Protein AF-A0A949KNG6-F1 (afdb_monomer_lite)

Sequence (264 aa):
MSNLDKRAKDVKARATQPDHMYSYCRVIHCGQPARAGTADGLDRLYCRRHADHYQRHGSPTKKSYPAQVLNPYRQAALVWMMAHEEDFWVKDAVGKVRGLYNRSGQKAEAFRLRGLSPRERGTALWARLRASEVDPRLPVAAWLAVEMVLKDDPQPDLKPEFKRVQAAKLVHRMVSGTHKRWERKRPHPLHPGLPPVRVVEEKHWYPKSRGRVLRHIGQDLAGAVELLADHRLEDIRTFKGERDKLGTYTSSPYPKGVVARTRP

Secondary structure (DSSP, 8-state):
--HHHHHHHHHHHHHHS--GGG-S-SSTT--SPPGGGTTS---SS--HHHHHHHHHHSSSSPPPPPHHHHHHHHHHHHHHHHHTTT-HHHHHHHHHHHHHHHHS-SPPPGGGGTT--HHHHHHHHHHHHHHTT--THHHHHHHHHHHHHHHH-SS----HHHHHHHHHHHHHHHT--EEEEEEEEEPPTT-TTSPPEEEEEEEEE-----THHHHHHHHHHHHHHHHHHHHHHHHHHHHHHHHHHTT---SSSS-TT--SS---

Foldseek 3Di:
DDPVVVVVVVQLVQLQDADCVQQFAQPPPGNHGPSSNHSNHDGSHHHPQQVQQCQQQVGSPDHADDLLLLQLQLALQLVVCVVVVVDPLSVQLLVLLVVLLVPLDAADALVRCPPDDLLNLLSNLSPLLVVQVFRSSNLLSLLLSLVLSQVVDPDHDPPLRNSLLNSLLSSCVLRFKDKDKDWDFAQDPPDNPDGTDTDIDMDMHGDDSTHPNSVNNSVSSCVSRVVVCVPCSVVSSVSSVVCVVVVNGDSHSHDPPDGRGDDD

Structure (mmCIF, N/CA/C/O backbone):
data_AF-A0A949KNG6-F1
#
_entry.id   AF-A0A949KNG6-F1
#
loop_
_atom_site.group_PDB
_atom_site.id
_atom_site.type_symbol
_atom_site.label_atom_id
_atom_site.label_alt_id
_atom_site.label_comp_id
_atom_site.label_asym_id
_atom_site.label_entity_id
_atom_site.label_seq_id
_atom_site.pdbx_PDB_ins_code
_atom_site.Cartn_x
_atom_site.Cartn_y
_atom_site.Cartn_z
_atom_site.occupancy
_atom_site.B_iso_or_equiv
_atom_site.auth_seq_id
_atom_site.auth_comp_id
_atom_site.auth_asym_id
_atom_site.auth_atom_id
_atom_site.pdbx_PDB_model_num
ATOM 1 N N . MET A 1 1 ? 31.858 -9.093 -23.841 1.00 60.06 1 MET A N 1
ATOM 2 C CA . MET A 1 1 ? 30.406 -9.181 -23.533 1.00 60.06 1 MET A CA 1
ATOM 3 C C . MET A 1 1 ? 30.233 -9.468 -22.052 1.00 60.06 1 MET A C 1
ATOM 5 O O . MET A 1 1 ? 30.813 -10.443 -21.588 1.00 60.06 1 MET A O 1
ATOM 9 N N . SER A 1 2 ? 29.469 -8.648 -21.323 1.00 80.94 2 SER A N 1
ATOM 10 C CA . SER A 1 2 ? 29.234 -8.873 -19.891 1.00 80.94 2 SER A CA 1
ATOM 11 C C . SER A 1 2 ? 28.319 -10.090 -19.662 1.00 80.94 2 SER A C 1
ATOM 13 O O . SER A 1 2 ? 27.539 -10.470 -20.541 1.00 80.94 2 SER A O 1
ATOM 15 N N . ASN A 1 3 ? 28.376 -10.712 -18.479 1.00 80.44 3 ASN A N 1
ATOM 16 C CA . ASN A 1 3 ? 27.467 -11.814 -18.118 1.00 80.44 3 ASN A CA 1
ATOM 17 C C . ASN A 1 3 ? 25.984 -11.395 -18.145 1.00 80.44 3 ASN A C 1
ATOM 19 O O . ASN A 1 3 ? 25.112 -12.216 -18.433 1.00 80.44 3 ASN A O 1
ATOM 23 N N . LEU A 1 4 ? 25.692 -10.112 -17.907 1.00 77.19 4 LEU A N 1
ATOM 24 C CA . LEU A 1 4 ? 24.342 -9.556 -18.005 1.00 77.19 4 LEU A CA 1
ATOM 25 C C . LEU A 1 4 ? 23.835 -9.553 -19.452 1.00 77.19 4 LEU A C 1
ATOM 27 O O . LEU A 1 4 ? 22.686 -9.923 -19.688 1.00 77.19 4 LEU A O 1
ATOM 31 N N . ASP A 1 5 ? 24.697 -9.227 -20.419 1.00 81.94 5 ASP A N 1
ATOM 32 C CA . ASP A 1 5 ? 24.335 -9.218 -21.842 1.00 81.94 5 ASP A CA 1
ATOM 33 C C . ASP A 1 5 ? 24.056 -10.629 -22.362 1.00 81.94 5 ASP A C 1
ATOM 35 O O . ASP A 1 5 ? 23.099 -10.844 -23.107 1.00 81.94 5 ASP A O 1
ATOM 39 N N . LYS A 1 6 ? 24.869 -11.608 -21.938 1.00 86.00 6 LYS A N 1
ATOM 40 C CA . LYS A 1 6 ? 24.655 -13.028 -22.263 1.00 86.00 6 LYS A CA 1
ATOM 41 C C . LYS A 1 6 ? 23.305 -13.508 -21.731 1.00 86.00 6 LYS A C 1
ATOM 43 O O . LYS A 1 6 ? 22.514 -14.070 -22.482 1.00 86.00 6 LYS A O 1
ATOM 48 N N . ARG A 1 7 ? 23.003 -13.205 -20.465 1.00 83.81 7 ARG A N 1
ATOM 49 C CA . ARG A 1 7 ? 21.730 -13.571 -19.830 1.00 83.81 7 ARG A CA 1
ATOM 50 C C . ARG A 1 7 ? 20.530 -12.877 -20.479 1.00 83.81 7 ARG A C 1
ATOM 52 O O . ARG A 1 7 ? 19.485 -13.496 -20.635 1.00 83.81 7 ARG A O 1
ATOM 59 N N . ALA A 1 8 ? 20.658 -11.609 -20.866 1.00 85.12 8 ALA A N 1
ATOM 60 C CA . ALA A 1 8 ? 19.587 -10.887 -21.548 1.00 85.12 8 ALA A CA 1
ATOM 61 C C . ALA A 1 8 ? 19.281 -11.484 -22.931 1.00 85.12 8 ALA A C 1
ATOM 63 O O . ALA A 1 8 ? 18.110 -11.630 -23.287 1.00 85.12 8 ALA A O 1
ATOM 64 N N . LYS A 1 9 ? 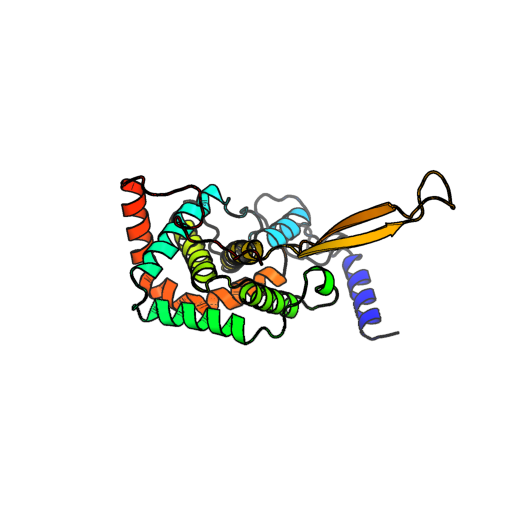20.321 -11.864 -23.688 1.00 89.38 9 LYS A N 1
ATOM 65 C CA . LYS A 1 9 ? 20.169 -12.556 -24.975 1.00 89.38 9 LYS A CA 1
ATOM 66 C C . LYS A 1 9 ? 19.520 -13.933 -24.811 1.00 89.38 9 LYS A C 1
ATOM 68 O O . LYS A 1 9 ? 18.577 -14.214 -25.541 1.00 89.38 9 LYS A O 1
ATOM 73 N N . ASP A 1 10 ? 19.948 -14.726 -23.826 1.00 89.50 10 ASP A N 1
ATOM 74 C CA . ASP A 1 10 ? 19.335 -16.027 -23.498 1.00 89.50 10 ASP A CA 1
ATOM 75 C C . ASP A 1 10 ? 17.838 -15.891 -23.178 1.00 89.50 10 ASP A C 1
ATOM 77 O O . ASP A 1 10 ? 16.990 -16.536 -23.791 1.00 89.50 10 ASP A O 1
ATOM 81 N N . VAL A 1 11 ? 17.489 -14.972 -22.272 1.00 86.81 11 VAL A N 1
ATOM 82 C CA . VAL A 1 11 ? 16.091 -14.727 -21.891 1.00 86.81 11 VAL A CA 1
ATOM 83 C C . VAL A 1 11 ? 15.253 -14.298 -23.095 1.00 86.81 11 VAL A C 1
ATOM 85 O O . VAL A 1 11 ? 14.109 -14.731 -23.219 1.00 86.81 11 VAL A O 1
ATOM 88 N N . LYS A 1 12 ? 15.807 -13.463 -23.984 1.00 87.44 12 LYS A N 1
ATOM 89 C CA . LYS A 1 12 ? 15.118 -13.043 -25.208 1.00 87.44 12 LYS A CA 1
ATOM 90 C C . LYS A 1 12 ? 14.898 -14.224 -26.154 1.00 87.44 12 LYS A C 1
ATOM 92 O O . LYS A 1 12 ? 13.778 -14.385 -26.619 1.00 87.44 12 LYS A O 1
ATOM 97 N N . ALA A 1 13 ? 15.924 -15.044 -26.390 1.00 87.38 13 ALA A N 1
ATOM 98 C CA . ALA A 1 13 ? 15.838 -16.217 -27.260 1.00 87.38 13 ALA A CA 1
ATOM 99 C C . ALA A 1 13 ? 14.771 -17.209 -26.772 1.00 87.38 13 ALA A C 1
ATOM 101 O O . ALA A 1 13 ? 13.928 -17.659 -27.546 1.00 87.38 13 ALA A O 1
ATOM 102 N N . ARG A 1 14 ? 14.738 -17.466 -25.463 1.00 85.12 14 ARG A N 1
ATOM 103 C CA . ARG A 1 14 ? 13.731 -18.334 -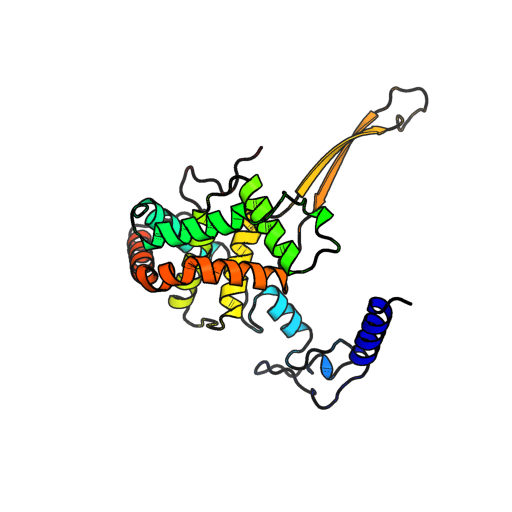24.844 1.00 85.12 14 ARG A CA 1
ATOM 104 C C . ARG A 1 14 ? 12.324 -17.751 -24.914 1.00 85.12 14 ARG A C 1
ATOM 106 O O . ARG A 1 14 ? 11.374 -18.490 -25.101 1.00 85.12 14 ARG A O 1
ATOM 113 N N . ALA A 1 15 ? 12.174 -16.437 -24.751 1.00 86.44 15 ALA A N 1
ATOM 114 C CA . ALA A 1 15 ? 10.866 -15.785 -24.821 1.00 86.44 15 ALA A CA 1
ATOM 115 C C . ALA A 1 15 ? 10.268 -15.790 -26.236 1.00 86.44 15 ALA A C 1
ATOM 117 O O . ALA A 1 15 ? 9.056 -15.675 -26.376 1.00 86.44 15 ALA A O 1
ATOM 118 N N . THR A 1 16 ? 11.112 -15.884 -27.268 1.00 88.12 16 THR A N 1
ATOM 119 C CA . THR A 1 16 ? 10.679 -15.937 -28.669 1.00 88.12 16 THR A CA 1
ATOM 120 C C . THR A 1 16 ? 10.329 -17.340 -29.156 1.00 88.12 16 THR A C 1
ATOM 122 O O . THR A 1 16 ? 9.733 -17.451 -30.221 1.00 88.12 16 THR A O 1
ATOM 125 N N . GLN A 1 17 ? 10.690 -18.391 -28.414 1.00 88.69 17 GLN A N 1
ATOM 126 C CA . GLN A 1 17 ? 10.365 -19.778 -28.749 1.00 88.69 17 GLN A CA 1
ATOM 127 C C . GLN A 1 17 ? 9.068 -20.187 -28.034 1.00 88.69 17 GLN A C 1
ATOM 129 O O . GLN A 1 17 ? 9.088 -20.317 -26.808 1.00 88.69 17 GLN A O 1
ATOM 134 N N . PRO A 1 18 ? 7.947 -20.375 -28.758 1.00 87.25 18 PRO A N 1
ATOM 135 C CA . PRO A 1 18 ? 6.699 -20.810 -28.149 1.00 87.25 18 PRO A CA 1
ATOM 136 C C . PRO A 1 18 ? 6.828 -22.234 -27.609 1.00 87.25 18 PRO A C 1
ATOM 138 O O . PRO A 1 18 ? 7.266 -23.144 -28.309 1.00 87.25 18 PRO A O 1
ATOM 141 N N . ASP A 1 19 ? 6.397 -22.430 -26.372 1.00 88.25 19 ASP A N 1
ATOM 142 C CA . ASP A 1 19 ? 6.267 -23.732 -25.738 1.00 88.25 19 ASP A CA 1
ATOM 143 C C . ASP A 1 19 ? 4.795 -24.156 -25.777 1.00 88.25 19 ASP A C 1
ATOM 145 O O . ASP A 1 19 ? 3.967 -23.730 -24.963 1.00 88.25 19 ASP A O 1
ATOM 149 N N . HIS A 1 20 ? 4.466 -24.993 -26.763 1.00 85.94 20 HIS A N 1
ATOM 150 C CA . HIS A 1 20 ? 3.104 -25.461 -27.028 1.00 85.94 20 HIS A CA 1
ATOM 151 C C . HIS A 1 20 ? 2.480 -26.248 -25.863 1.00 85.94 20 HIS A C 1
ATOM 153 O O . HIS A 1 20 ? 1.260 -26.410 -25.836 1.00 85.94 20 HIS A O 1
ATOM 159 N N . MET A 1 21 ? 3.271 -26.661 -24.862 1.00 89.25 21 MET A N 1
ATOM 160 C CA . MET A 1 21 ? 2.758 -27.217 -23.605 1.00 89.25 21 MET A CA 1
ATOM 161 C C . MET A 1 21 ? 1.873 -26.211 -22.846 1.00 89.25 21 MET A C 1
ATOM 163 O O . MET A 1 21 ? 0.979 -26.604 -22.098 1.00 89.25 21 MET A O 1
ATOM 167 N N . TYR A 1 22 ? 2.085 -24.906 -23.039 1.00 89.44 22 TYR A N 1
ATOM 168 C CA . TYR A 1 22 ? 1.342 -23.832 -22.372 1.00 89.44 22 TYR A CA 1
ATOM 169 C C . TYR A 1 22 ? 0.303 -23.187 -23.300 1.00 89.44 22 TYR A C 1
ATOM 171 O O . TYR A 1 22 ? 0.245 -21.964 -23.460 1.00 89.44 22 TYR A O 1
ATOM 179 N N . SER A 1 23 ? -0.545 -24.023 -23.901 1.00 89.06 23 SER A N 1
ATOM 180 C CA . SER A 1 23 ? -1.535 -23.634 -24.915 1.00 89.06 23 SER A CA 1
ATOM 181 C C . SER A 1 23 ? -2.724 -22.824 -24.390 1.00 89.06 23 SER A C 1
ATOM 183 O O . SER A 1 23 ? -3.445 -22.229 -25.188 1.00 89.06 23 SER A O 1
ATOM 185 N N . TYR A 1 24 ? -2.925 -22.738 -23.070 1.00 92.19 24 TYR A N 1
ATOM 186 C CA . TYR A 1 24 ? -4.047 -22.010 -22.473 1.00 92.19 24 TYR A CA 1
ATOM 187 C C . TYR A 1 24 ? -3.661 -21.235 -21.210 1.00 92.19 24 TYR A C 1
ATOM 189 O O . TYR A 1 24 ? -2.782 -21.606 -20.432 1.00 92.19 24 TYR A O 1
ATOM 197 N N . CYS A 1 25 ? -4.355 -20.123 -20.998 1.00 95.31 25 CYS A N 1
ATOM 198 C CA . CYS A 1 25 ? -4.279 -19.308 -19.798 1.00 95.31 25 CYS A CA 1
ATOM 199 C C . CYS A 1 25 ? -5.060 -19.972 -18.656 1.00 95.31 25 CYS A C 1
ATOM 201 O O . CYS A 1 25 ? -6.212 -20.355 -18.822 1.00 95.31 25 CYS A O 1
ATOM 203 N N . ARG A 1 26 ? -4.486 -20.015 -17.449 1.00 94.50 26 ARG A N 1
ATOM 204 C CA . ARG A 1 26 ? -5.097 -20.650 -16.263 1.00 94.50 26 ARG A CA 1
ATOM 205 C C . ARG A 1 26 ? -6.250 -19.869 -15.622 1.00 94.50 26 ARG A C 1
ATOM 207 O O . ARG A 1 26 ? -6.736 -20.247 -14.561 1.00 94.50 26 ARG A O 1
ATOM 214 N N . VAL A 1 27 ? -6.661 -18.753 -16.216 1.00 94.31 27 VAL A N 1
ATOM 215 C CA . VAL A 1 27 ? -7.837 -18.009 -15.747 1.00 94.31 27 VAL A CA 1
ATOM 216 C C . VAL A 1 27 ? -9.079 -18.688 -16.304 1.00 94.31 27 VAL A C 1
ATOM 218 O O . VAL A 1 27 ? -9.177 -18.881 -17.513 1.00 94.31 27 VAL A O 1
ATOM 221 N N . ILE A 1 28 ? -10.019 -19.024 -15.421 1.00 92.44 28 ILE A N 1
ATOM 222 C CA . ILE A 1 28 ? -11.278 -19.681 -15.784 1.00 92.44 28 ILE A CA 1
ATOM 223 C C . ILE A 1 28 ? -11.993 -18.848 -16.863 1.00 92.44 28 ILE A C 1
ATOM 225 O O . ILE A 1 28 ? -12.032 -17.620 -16.779 1.00 92.44 28 ILE A O 1
ATOM 229 N N . HIS A 1 29 ? -12.510 -19.521 -17.894 1.00 91.31 29 HIS A N 1
ATOM 230 C CA . HIS A 1 29 ? -13.158 -18.923 -19.073 1.00 91.31 29 HIS A CA 1
ATOM 231 C C . HIS A 1 29 ? -12.248 -18.064 -19.973 1.00 91.31 29 HIS A C 1
ATOM 233 O O . HIS A 1 29 ? -12.734 -17.338 -20.839 1.00 91.31 29 HIS A O 1
ATOM 239 N N . CYS A 1 30 ? -10.921 -18.146 -19.827 1.00 94.00 30 CYS A N 1
ATOM 240 C CA . CYS A 1 30 ? -9.992 -17.518 -20.762 1.00 94.00 30 CYS A CA 1
ATOM 241 C C . CYS A 1 30 ? -9.565 -18.497 -21.866 1.00 94.00 30 CYS A C 1
ATOM 243 O O . CYS A 1 30 ? -8.766 -19.390 -21.620 1.00 94.00 30 CYS A O 1
ATOM 245 N N . GLY A 1 31 ? -10.024 -18.279 -23.101 1.00 91.81 31 GLY A N 1
ATOM 246 C CA . GLY A 1 31 ? -9.619 -19.075 -24.273 1.00 91.81 31 GLY A CA 1
ATOM 247 C C . GLY A 1 31 ? -8.297 -18.652 -24.929 1.00 91.81 31 GLY A C 1
ATOM 248 O O . GLY A 1 31 ? -8.034 -19.023 -26.064 1.00 91.81 31 GLY A O 1
ATOM 249 N N . GLN A 1 32 ? -7.492 -17.812 -24.272 1.00 93.56 32 GLN A N 1
ATOM 250 C CA . GLN A 1 32 ? -6.234 -17.302 -24.834 1.00 93.56 32 GLN A CA 1
ATOM 251 C C . GLN A 1 32 ? -5.049 -18.163 -24.379 1.00 93.56 32 GLN A C 1
ATOM 253 O O . GLN A 1 32 ? -5.054 -18.596 -23.223 1.00 93.56 32 GLN A O 1
ATOM 258 N N . PRO A 1 33 ? -4.001 -18.343 -25.202 1.00 93.25 33 PRO A N 1
ATOM 259 C CA . PRO A 1 33 ? -2.798 -19.055 -24.786 1.00 93.25 33 PRO A CA 1
ATOM 260 C C . PRO A 1 33 ? -2.043 -18.310 -23.681 1.00 93.25 33 PRO A C 1
ATOM 262 O O . PRO A 1 33 ? -2.076 -17.075 -23.592 1.00 93.25 33 PRO A O 1
ATOM 265 N N . ALA A 1 34 ? -1.351 -19.056 -22.815 1.00 94.44 34 ALA A N 1
ATOM 266 C CA . ALA A 1 34 ? -0.400 -18.447 -21.890 1.00 94.44 34 ALA A CA 1
ATOM 267 C C . ALA A 1 34 ? 0.765 -17.831 -22.683 1.00 94.44 34 ALA A C 1
ATOM 269 O O . ALA A 1 34 ? 1.045 -18.247 -23.805 1.00 94.44 34 ALA A O 1
ATOM 270 N N . ARG A 1 35 ? 1.462 -16.831 -22.126 1.00 93.12 35 ARG A N 1
ATOM 271 C CA . ARG A 1 35 ? 2.534 -16.145 -22.878 1.00 93.12 35 ARG A CA 1
ATOM 272 C C . ARG A 1 35 ? 3.669 -17.079 -23.283 1.00 93.12 35 ARG A C 1
ATOM 274 O O . ARG A 1 35 ? 4.266 -16.837 -24.315 1.00 93.12 35 ARG A O 1
ATOM 281 N N . ALA A 1 36 ? 3.957 -18.103 -22.481 1.00 92.81 36 ALA A N 1
ATOM 282 C CA . ALA A 1 36 ? 4.947 -19.123 -22.813 1.00 92.81 36 ALA A CA 1
ATOM 283 C C . ALA A 1 36 ? 4.542 -19.951 -24.040 1.00 92.81 36 ALA A C 1
ATOM 285 O O . ALA A 1 36 ? 5.417 -20.373 -24.778 1.00 92.81 36 ALA A O 1
ATOM 286 N N . GLY A 1 37 ? 3.242 -20.133 -24.292 1.00 89.69 37 GLY A N 1
ATOM 287 C CA . GLY A 1 37 ? 2.730 -20.759 -25.515 1.00 89.69 37 GLY A CA 1
ATOM 288 C C . GLY A 1 37 ? 2.712 -19.830 -26.728 1.00 89.69 37 GLY A C 1
ATOM 289 O O . GLY A 1 37 ? 2.213 -20.210 -27.782 1.00 89.69 37 GLY A O 1
ATOM 290 N N . THR A 1 38 ? 3.234 -18.608 -26.598 1.00 89.31 38 THR A N 1
ATOM 291 C CA . THR A 1 38 ? 3.395 -17.647 -27.690 1.00 89.31 38 THR A CA 1
ATOM 292 C C . THR A 1 38 ? 4.839 -17.145 -27.741 1.00 89.31 38 THR A C 1
ATOM 294 O O . THR A 1 38 ? 5.650 -17.447 -26.874 1.00 89.31 38 THR A O 1
ATOM 297 N N . ALA A 1 39 ? 5.179 -16.335 -28.745 1.00 86.19 39 ALA A N 1
ATOM 298 C CA . ALA A 1 39 ? 6.480 -15.659 -28.819 1.00 86.19 39 ALA A CA 1
ATOM 299 C C . ALA A 1 39 ? 6.544 -14.363 -27.971 1.00 86.19 39 ALA A C 1
ATOM 301 O O . ALA A 1 39 ? 7.443 -13.539 -28.146 1.00 86.19 39 ALA A O 1
ATOM 302 N N . ASP A 1 40 ? 5.555 -14.131 -27.094 1.00 83.69 40 ASP A N 1
ATOM 303 C CA . ASP A 1 40 ? 5.373 -12.874 -26.353 1.00 83.69 40 ASP A CA 1
ATOM 304 C C . ASP A 1 40 ? 5.782 -12.988 -24.872 1.00 83.69 40 ASP A C 1
ATOM 306 O O . ASP A 1 40 ? 5.512 -12.083 -24.076 1.00 83.69 40 ASP A O 1
ATOM 310 N N . GLY A 1 41 ? 6.428 -14.077 -24.434 1.00 87.50 41 GLY A N 1
ATOM 311 C CA . GLY A 1 41 ? 7.046 -14.131 -23.106 1.00 87.50 41 GLY A CA 1
ATOM 312 C C . GLY A 1 41 ? 7.242 -15.517 -22.502 1.00 87.50 41 GLY A C 1
ATOM 313 O O . GLY A 1 41 ? 7.037 -16.536 -23.128 1.00 87.50 41 GLY A O 1
ATOM 314 N N . LEU A 1 42 ? 7.635 -15.533 -21.225 1.00 90.81 42 LEU A N 1
ATOM 315 C CA . LEU A 1 42 ? 7.944 -16.755 -20.465 1.00 90.81 42 LEU A CA 1
ATOM 316 C C . LEU A 1 42 ? 6.880 -17.102 -19.407 1.00 90.81 42 LEU A C 1
ATOM 318 O O . LEU A 1 42 ? 7.113 -17.950 -18.548 1.00 90.81 42 LEU A O 1
ATOM 322 N N . ASP A 1 43 ? 5.741 -16.402 -19.396 1.00 90.44 43 ASP A N 1
ATOM 323 C CA . ASP A 1 43 ? 4.689 -16.645 -18.402 1.00 90.44 43 ASP A CA 1
ATOM 324 C C . ASP A 1 43 ? 3.907 -17.911 -18.762 1.00 90.44 43 ASP A C 1
ATOM 326 O O . ASP A 1 43 ? 3.201 -17.957 -19.768 1.00 90.44 43 ASP A O 1
ATOM 330 N N . ARG A 1 44 ? 4.050 -18.932 -17.920 1.00 93.88 44 ARG A N 1
ATOM 331 C CA . ARG A 1 44 ? 3.446 -20.259 -18.087 1.00 93.88 44 ARG A CA 1
ATOM 332 C C . ARG A 1 44 ? 2.013 -20.349 -17.568 1.00 93.88 44 ARG A C 1
ATOM 334 O O . ARG A 1 44 ? 1.358 -21.368 -17.750 1.00 93.88 44 ARG A O 1
ATOM 341 N N . LEU A 1 45 ? 1.547 -19.330 -16.847 1.00 93.44 45 LEU A N 1
ATOM 342 C CA . LEU A 1 45 ? 0.258 -19.358 -16.159 1.00 93.44 45 LEU A CA 1
ATOM 343 C C . LEU A 1 45 ? -0.769 -18.485 -16.868 1.00 93.44 45 LEU A C 1
ATOM 345 O O . LEU A 1 45 ? -1.940 -18.853 -16.944 1.00 93.44 45 LEU A O 1
ATOM 349 N N . TYR A 1 46 ? -0.344 -17.327 -17.368 1.00 95.50 46 TYR A N 1
ATOM 350 C CA . TYR A 1 46 ? -1.263 -16.293 -17.821 1.00 95.50 46 TYR A CA 1
ATOM 351 C C . TYR A 1 46 ? -0.969 -15.833 -19.245 1.00 95.50 46 TYR A C 1
ATOM 353 O O . TYR A 1 46 ? 0.185 -15.707 -19.657 1.00 95.50 46 TYR A O 1
ATOM 361 N N . CYS A 1 47 ? -2.030 -15.509 -19.989 1.00 95.31 47 CYS A N 1
ATOM 362 C CA . CYS A 1 47 ? -1.919 -14.725 -21.218 1.00 95.31 47 CYS A CA 1
ATOM 363 C C . CYS A 1 47 ? -1.443 -13.298 -20.894 1.00 95.31 47 CYS A C 1
ATOM 365 O O . CYS A 1 47 ? -1.496 -12.859 -19.741 1.00 95.31 47 CYS A O 1
ATOM 367 N N . ARG A 1 48 ? -1.023 -12.522 -21.900 1.00 93.94 48 ARG A N 1
ATOM 368 C CA . ARG A 1 48 ? -0.525 -11.148 -21.694 1.00 93.94 48 ARG A CA 1
ATOM 369 C C . ARG A 1 48 ? -1.486 -10.260 -20.914 1.00 93.94 48 ARG A C 1
ATOM 371 O O . ARG A 1 48 ? -1.068 -9.609 -19.961 1.00 93.94 48 ARG A O 1
ATOM 378 N N . ARG A 1 49 ? -2.772 -10.288 -21.266 1.00 94.88 49 ARG A N 1
ATOM 379 C CA . ARG A 1 49 ? -3.812 -9.512 -20.579 1.00 94.88 49 ARG A CA 1
ATOM 380 C C . ARG A 1 49 ? -3.872 -9.842 -19.086 1.00 94.88 49 ARG A C 1
ATOM 382 O O . ARG A 1 49 ? -3.851 -8.927 -18.268 1.00 94.88 49 ARG A O 1
ATOM 389 N N . HIS A 1 50 ? -3.927 -11.124 -18.726 1.00 96.25 50 HIS A N 1
ATOM 390 C CA . HIS A 1 50 ? -4.023 -11.548 -17.327 1.00 96.25 50 HIS A CA 1
ATOM 391 C C . HIS A 1 50 ? -2.704 -11.379 -16.568 1.00 96.25 50 HIS A C 1
ATOM 393 O O . HIS A 1 50 ? -2.732 -10.999 -15.400 1.00 96.25 50 HIS A O 1
ATOM 399 N N . ALA A 1 51 ? -1.556 -11.548 -17.227 1.00 94.38 51 ALA A N 1
ATOM 400 C CA . ALA A 1 51 ? -0.249 -11.254 -16.648 1.00 94.38 51 ALA A CA 1
ATOM 401 C C . ALA A 1 51 ? -0.103 -9.755 -16.327 1.00 94.38 51 ALA A C 1
ATOM 403 O O . ALA A 1 51 ? 0.321 -9.390 -15.229 1.00 94.38 51 ALA A O 1
ATOM 404 N N . ASP A 1 52 ? -0.499 -8.870 -17.245 1.00 93.75 52 ASP A N 1
ATOM 405 C CA . ASP A 1 52 ? -0.474 -7.420 -17.031 1.00 93.75 52 ASP A CA 1
ATOM 406 C C . ASP A 1 52 ? -1.470 -6.995 -15.945 1.00 93.75 52 ASP A C 1
ATOM 408 O O . ASP A 1 52 ? -1.142 -6.173 -15.077 1.00 93.75 52 ASP A O 1
ATOM 412 N N . HIS A 1 53 ? -2.668 -7.589 -15.945 1.00 95.56 53 HIS A N 1
ATOM 413 C CA . HIS A 1 53 ? -3.675 -7.369 -14.908 1.00 95.56 53 HIS A CA 1
ATOM 414 C C . HIS A 1 53 ? -3.152 -7.802 -13.535 1.00 95.56 53 HIS A C 1
ATOM 416 O O . HIS A 1 53 ? -3.188 -7.008 -12.596 1.00 95.56 53 HIS A O 1
ATOM 422 N N . TYR A 1 54 ? -2.532 -8.979 -13.439 1.00 95.31 54 TYR A N 1
ATOM 423 C CA . TYR A 1 54 ? -1.890 -9.490 -12.227 1.00 95.31 54 TYR A CA 1
ATOM 424 C C . TYR A 1 54 ? -0.735 -8.610 -11.747 1.00 95.31 54 TYR A C 1
ATOM 426 O O . TYR A 1 54 ? -0.624 -8.275 -10.565 1.00 95.31 54 TYR A O 1
ATOM 434 N N . GLN A 1 55 ? 0.123 -8.147 -12.657 1.00 93.88 55 GLN A N 1
ATOM 435 C CA . GLN A 1 55 ? 1.199 -7.219 -12.313 1.00 93.88 55 GLN A CA 1
ATOM 436 C C . GLN A 1 55 ? 0.670 -5.897 -11.758 1.00 93.88 55 GLN A C 1
ATOM 438 O O . GLN A 1 55 ? 1.310 -5.308 -10.878 1.00 93.88 55 GLN A O 1
ATOM 443 N N . ARG A 1 56 ? -0.463 -5.420 -12.282 1.00 94.75 56 ARG A N 1
ATOM 444 C CA . ARG A 1 56 ? -1.089 -4.170 -11.863 1.00 94.75 56 ARG A CA 1
ATOM 445 C C . ARG A 1 56 ? -1.885 -4.339 -10.580 1.00 94.75 56 ARG A C 1
ATOM 447 O O . ARG A 1 56 ? -1.812 -3.440 -9.755 1.00 94.75 56 ARG A O 1
ATOM 454 N N . HIS A 1 57 ? -2.653 -5.407 -10.408 1.00 96.00 57 HIS A N 1
ATOM 455 C CA . HIS A 1 57 ? -3.681 -5.518 -9.367 1.00 96.00 57 HIS A CA 1
ATOM 456 C C . HIS A 1 57 ? -3.371 -6.546 -8.276 1.00 96.00 57 HIS A C 1
ATOM 458 O O . HIS A 1 57 ? -3.970 -6.462 -7.210 1.00 96.00 57 HIS A O 1
ATOM 464 N N . GLY A 1 58 ? -2.421 -7.459 -8.499 1.00 95.44 58 GLY A N 1
ATOM 465 C CA . GLY A 1 58 ? -2.121 -8.567 -7.581 1.00 95.44 58 GLY A CA 1
ATOM 466 C C . GLY A 1 58 ? -3.129 -9.719 -7.649 1.00 95.44 58 GLY A C 1
ATOM 467 O O . GLY A 1 58 ? -2.986 -10.695 -6.928 1.00 95.44 58 GLY A O 1
ATOM 468 N N . SER A 1 59 ? -4.120 -9.615 -8.533 1.00 95.69 59 SER A N 1
ATOM 469 C CA . SER A 1 59 ? -5.091 -10.653 -8.881 1.00 95.69 59 SER A CA 1
ATOM 470 C C . SER A 1 59 ? -5.160 -10.743 -10.403 1.00 95.69 59 SER A C 1
ATOM 472 O O . SER A 1 59 ? -5.021 -9.703 -11.050 1.00 95.69 59 SER A O 1
ATOM 474 N N . PRO A 1 60 ? -5.318 -11.938 -11.000 1.00 94.38 60 PRO A N 1
ATOM 475 C CA . PRO A 1 60 ? -5.449 -12.074 -12.446 1.00 94.38 60 PRO A CA 1
ATOM 476 C C . PRO A 1 60 ? -6.820 -11.606 -12.955 1.00 94.38 60 PRO A C 1
ATOM 478 O O . PRO A 1 60 ? -6.936 -11.285 -14.132 1.00 94.38 60 PRO A O 1
ATOM 481 N N . THR A 1 61 ? -7.832 -11.499 -12.088 1.00 94.12 61 THR A N 1
ATOM 482 C CA . THR A 1 61 ? -9.214 -11.151 -12.466 1.00 94.12 61 THR A CA 1
ATOM 483 C C . THR A 1 61 ? -9.737 -9.938 -11.701 1.00 94.12 61 THR A C 1
ATOM 485 O O . THR A 1 61 ? -10.278 -9.007 -12.304 1.00 94.12 61 THR A O 1
ATOM 488 N N . LYS A 1 62 ? -9.514 -9.866 -10.384 1.00 95.44 62 LYS A N 1
ATOM 489 C CA . LYS A 1 62 ? -10.053 -8.795 -9.541 1.00 95.44 62 LYS A CA 1
ATOM 490 C C . LYS A 1 62 ? -9.272 -7.494 -9.726 1.00 95.44 62 LYS A C 1
ATOM 492 O O . LYS A 1 62 ? -8.043 -7.450 -9.658 1.00 95.44 62 LYS A O 1
ATOM 497 N N . LYS A 1 63 ? -9.988 -6.403 -10.003 1.00 96.06 63 LYS A N 1
ATOM 498 C CA . LYS A 1 63 ? -9.398 -5.057 -10.071 1.00 96.06 63 LYS A CA 1
ATOM 499 C C . LYS A 1 63 ? -9.061 -4.560 -8.666 1.00 96.06 63 LYS A C 1
ATOM 501 O O . LYS A 1 63 ? -9.519 -5.087 -7.662 1.00 96.06 63 LYS A O 1
ATOM 506 N N . SER A 1 64 ? -8.240 -3.517 -8.603 1.00 95.56 64 SER A N 1
ATOM 507 C CA . SER A 1 64 ? -7.983 -2.833 -7.335 1.00 95.56 64 SER A CA 1
ATOM 508 C C . SER A 1 64 ? -9.214 -2.082 -6.859 1.00 95.56 64 SER A C 1
ATOM 510 O O . SER A 1 64 ? -9.903 -1.492 -7.693 1.00 95.56 64 SER A O 1
ATOM 512 N N . TYR A 1 65 ? -9.431 -2.045 -5.546 1.00 96.00 65 TYR A N 1
ATOM 513 C CA . TYR A 1 65 ? -10.534 -1.282 -4.976 1.00 96.00 65 TYR A CA 1
ATOM 514 C C . TYR A 1 65 ? -10.390 0.213 -5.309 1.00 96.00 65 TYR A C 1
ATOM 516 O O . TYR A 1 65 ? -9.274 0.759 -5.273 1.00 96.00 65 TYR A O 1
ATOM 524 N N . PRO A 1 66 ? -11.493 0.890 -5.674 1.00 93.50 66 PRO A N 1
ATOM 525 C CA . PRO A 1 66 ? -11.480 2.323 -5.911 1.00 93.50 66 PRO A CA 1
ATOM 526 C C . PRO A 1 66 ? -11.297 3.086 -4.594 1.00 93.50 66 PRO A C 1
ATOM 528 O O . PRO A 1 66 ? -11.559 2.576 -3.505 1.00 93.50 66 PRO A O 1
ATOM 531 N N . ALA A 1 67 ? -10.861 4.343 -4.694 1.00 90.62 67 ALA A N 1
ATOM 532 C CA . ALA A 1 67 ? -10.659 5.188 -3.517 1.00 90.62 67 ALA A CA 1
ATOM 533 C C . ALA A 1 67 ? -11.962 5.409 -2.733 1.00 90.62 67 ALA A C 1
ATOM 535 O O . ALA A 1 67 ? -11.931 5.392 -1.513 1.00 90.62 67 ALA A O 1
ATOM 536 N N . GLN A 1 68 ? -13.097 5.540 -3.425 1.00 91.06 68 GLN A N 1
ATOM 537 C CA . GLN A 1 68 ? -14.416 5.704 -2.802 1.00 91.06 68 GLN A CA 1
ATOM 538 C C . GLN A 1 68 ? -14.774 4.544 -1.865 1.00 91.06 68 GLN A C 1
ATOM 540 O O . GLN A 1 68 ? -15.358 4.777 -0.817 1.00 91.06 68 GLN A O 1
ATOM 545 N N . VAL A 1 69 ? -14.363 3.319 -2.212 1.00 93.38 69 VAL A N 1
ATOM 546 C CA . VAL A 1 69 ? -14.565 2.140 -1.360 1.00 93.38 69 VAL A CA 1
ATOM 547 C C . VAL A 1 69 ? -13.561 2.124 -0.212 1.00 93.38 69 VAL A C 1
ATOM 549 O O . VAL A 1 69 ? -13.946 1.869 0.914 1.00 93.38 69 VAL A O 1
ATOM 552 N N . LEU A 1 70 ? -12.281 2.423 -0.459 1.00 94.94 70 LEU A N 1
ATOM 553 C CA . LEU A 1 70 ? -11.233 2.308 0.567 1.00 94.94 70 LEU A CA 1
ATOM 554 C C . LEU A 1 70 ? -11.206 3.464 1.579 1.00 94.94 70 LEU A C 1
ATOM 556 O O . LEU A 1 70 ? -10.765 3.271 2.709 1.00 94.94 70 LEU A O 1
ATOM 560 N N . ASN A 1 71 ? -11.589 4.678 1.185 1.00 93.38 71 ASN A N 1
ATOM 561 C CA . ASN A 1 71 ? -11.384 5.876 2.003 1.00 93.38 71 ASN A CA 1
ATOM 562 C C . ASN A 1 71 ? -12.141 5.850 3.344 1.00 93.38 71 ASN A C 1
ATOM 564 O O . ASN A 1 71 ? -11.485 6.159 4.340 1.00 93.38 71 ASN A O 1
ATOM 568 N N . PRO A 1 72 ? -13.420 5.422 3.426 1.00 93.94 72 PRO A N 1
ATOM 569 C CA . PRO A 1 72 ? -14.120 5.304 4.709 1.00 93.94 72 PRO A CA 1
ATOM 570 C C . PRO A 1 72 ? -13.387 4.382 5.692 1.00 93.94 72 PRO A C 1
ATOM 572 O O . PRO A 1 72 ? -13.152 4.744 6.841 1.00 93.94 72 PRO A O 1
ATOM 575 N N . TYR A 1 73 ? -12.903 3.235 5.210 1.00 95.88 73 TYR A N 1
ATOM 576 C CA . TYR A 1 73 ? -12.130 2.281 6.008 1.00 95.88 73 TYR A CA 1
ATOM 577 C C . TYR A 1 73 ? -10.785 2.843 6.466 1.00 95.88 73 TYR A C 1
ATOM 579 O O . TYR A 1 73 ? -10.396 2.667 7.617 1.00 95.88 73 TYR A O 1
ATOM 587 N N . ARG A 1 74 ? -10.073 3.555 5.585 1.00 95.12 74 ARG A N 1
ATOM 588 C CA . ARG A 1 74 ? -8.806 4.220 5.937 1.00 95.12 74 ARG A CA 1
ATOM 589 C C . ARG A 1 74 ? -9.013 5.274 7.012 1.00 95.12 74 ARG A C 1
ATOM 591 O O . ARG A 1 74 ? -8.210 5.369 7.936 1.00 95.12 74 ARG A O 1
ATOM 598 N N . GLN A 1 75 ? -10.078 6.056 6.881 1.00 94.19 75 GLN A N 1
ATOM 599 C CA . GLN A 1 75 ? -10.413 7.097 7.835 1.00 94.19 75 GLN A CA 1
ATOM 600 C C . GLN A 1 75 ? -10.813 6.494 9.185 1.00 94.19 75 GLN A C 1
ATOM 602 O O . GLN A 1 75 ? -10.359 6.986 10.214 1.00 94.19 75 GLN A O 1
ATOM 607 N N . ALA A 1 76 ? -11.619 5.430 9.192 1.00 95.19 76 ALA A N 1
ATOM 608 C CA . ALA A 1 76 ? -12.008 4.727 10.410 1.00 95.19 76 ALA A CA 1
ATOM 609 C C . ALA A 1 76 ? -10.800 4.106 11.121 1.00 95.19 76 ALA A C 1
ATOM 611 O O . ALA A 1 76 ? -10.606 4.373 12.302 1.00 95.19 76 ALA A O 1
ATOM 612 N N . ALA A 1 77 ? -9.936 3.388 10.393 1.00 96.88 77 ALA A N 1
ATOM 613 C CA . ALA A 1 77 ? -8.709 2.818 10.950 1.00 96.88 77 ALA A CA 1
ATOM 614 C C . ALA A 1 77 ? -7.807 3.888 11.575 1.00 96.88 77 ALA A C 1
ATOM 616 O O . ALA A 1 77 ? -7.280 3.700 12.666 1.00 96.88 77 ALA A O 1
ATOM 617 N N . LEU A 1 78 ? -7.645 5.029 10.901 1.00 95.81 78 LEU A N 1
ATOM 618 C CA . LEU A 1 78 ? -6.819 6.114 11.414 1.00 95.81 78 LEU A CA 1
ATOM 619 C C . LEU A 1 78 ? -7.413 6.753 12.674 1.00 95.81 78 LEU A C 1
ATOM 621 O O . LEU A 1 78 ? -6.683 6.941 13.640 1.00 95.81 78 LEU A O 1
ATOM 625 N N . VAL A 1 79 ? -8.714 7.061 12.682 1.00 94.56 79 VAL A N 1
ATOM 626 C CA . VAL A 1 79 ? -9.381 7.628 13.868 1.00 94.56 79 VAL A CA 1
ATOM 627 C C . VAL A 1 79 ? -9.310 6.660 15.043 1.00 94.56 79 VAL A C 1
ATOM 629 O O . VAL A 1 79 ? -8.977 7.078 16.147 1.00 94.56 79 VAL A O 1
ATOM 632 N N . TRP A 1 80 ? -9.553 5.372 14.800 1.00 96.75 80 TRP A N 1
ATOM 633 C CA . TRP A 1 80 ? -9.465 4.356 15.840 1.00 96.75 80 TRP A CA 1
ATOM 634 C C . TRP A 1 80 ? -8.056 4.290 16.437 1.00 96.75 80 TRP A C 1
ATOM 636 O O . TRP A 1 80 ? -7.910 4.375 17.651 1.00 96.75 80 TRP A O 1
ATOM 646 N N . MET A 1 81 ? -7.011 4.242 15.602 1.00 96.81 81 MET A N 1
ATOM 647 C CA . MET A 1 81 ? -5.623 4.226 16.085 1.00 96.81 81 MET A CA 1
ATOM 648 C C . MET A 1 81 ? -5.226 5.508 16.822 1.00 96.81 81 MET A C 1
ATOM 650 O O . MET A 1 81 ? -4.389 5.447 17.711 1.00 96.81 81 MET A O 1
ATOM 654 N N . MET A 1 82 ? -5.786 6.665 16.455 1.00 94.69 82 MET A N 1
ATOM 655 C CA . MET A 1 82 ? -5.544 7.916 17.185 1.00 94.69 82 MET A CA 1
ATOM 656 C C . MET A 1 82 ? -6.186 7.896 18.576 1.00 94.69 82 MET A C 1
ATOM 658 O O . MET A 1 82 ? -5.597 8.418 19.510 1.00 94.69 82 MET A O 1
ATOM 662 N N . ALA A 1 83 ? -7.360 7.280 18.722 1.00 95.62 83 ALA A N 1
ATOM 663 C CA . ALA A 1 83 ? -8.011 7.107 20.021 1.00 95.62 83 ALA A CA 1
ATOM 664 C C . ALA A 1 83 ? -7.348 6.019 20.889 1.00 95.62 83 ALA A C 1
ATOM 666 O O . ALA A 1 83 ? -7.493 6.035 22.105 1.00 95.62 83 ALA A O 1
ATOM 667 N N . HIS A 1 84 ? -6.614 5.092 20.267 1.00 97.19 84 HIS A N 1
ATOM 668 C CA . HIS A 1 84 ? -5.946 3.964 20.922 1.00 97.19 84 HIS A CA 1
ATOM 669 C C . HIS A 1 84 ? -4.424 4.042 20.756 1.00 97.19 84 HIS A C 1
ATOM 671 O O . HIS A 1 84 ? -3.760 3.028 20.551 1.00 97.19 84 HIS A O 1
ATOM 677 N N . GLU A 1 85 ? -3.854 5.246 20.820 1.00 94.75 85 GLU A N 1
ATOM 678 C CA . GLU A 1 85 ? -2.409 5.435 20.638 1.00 94.75 85 GLU A CA 1
ATOM 679 C C . GLU A 1 85 ? -1.571 4.719 21.705 1.00 94.75 85 GLU A C 1
ATOM 681 O O . GLU A 1 85 ? -0.427 4.344 21.447 1.00 94.75 85 GLU A O 1
ATOM 686 N N . GLU A 1 86 ? -2.171 4.473 22.872 1.00 96.44 86 GLU A N 1
ATOM 687 C CA . GLU A 1 86 ? -1.550 3.769 23.986 1.00 96.44 86 GLU A CA 1
ATOM 688 C C . GLU A 1 86 ? -1.615 2.238 23.875 1.00 96.44 86 GLU A C 1
ATOM 690 O O . GLU A 1 86 ? -0.878 1.560 24.596 1.00 96.44 86 GLU A O 1
ATOM 695 N N . ASP A 1 87 ? -2.421 1.686 22.956 1.00 97.69 87 ASP A N 1
ATOM 696 C CA . ASP A 1 87 ? -2.513 0.239 22.733 1.00 97.69 87 ASP A CA 1
ATOM 697 C C . ASP A 1 87 ? -1.170 -0.325 22.238 1.00 97.69 87 ASP A C 1
ATOM 699 O O . ASP A 1 87 ? -0.515 0.211 21.336 1.00 97.69 87 ASP A O 1
ATOM 703 N N . PHE A 1 88 ? -0.754 -1.438 22.846 1.00 98.06 88 PHE A N 1
ATOM 704 C CA . PHE A 1 88 ? 0.532 -2.079 22.579 1.00 98.06 88 PHE A CA 1
ATOM 705 C C . PHE A 1 88 ? 0.719 -2.434 21.097 1.00 98.06 88 PHE A C 1
ATOM 707 O O . PHE A 1 88 ? 1.783 -2.177 20.527 1.00 98.06 88 PHE A O 1
ATOM 714 N N . TRP A 1 89 ? -0.314 -2.978 20.450 1.00 98.25 89 TRP A N 1
ATOM 715 C CA . TRP A 1 89 ? -0.241 -3.415 19.057 1.00 98.25 89 TRP A CA 1
ATOM 716 C C . TRP A 1 89 ? -0.178 -2.230 18.097 1.00 98.25 89 TRP A C 1
ATOM 718 O O . TRP A 1 89 ? 0.520 -2.286 17.081 1.00 98.25 89 TRP A O 1
ATOM 728 N N . VAL A 1 90 ? -0.864 -1.133 18.432 1.00 98.12 90 VAL A N 1
ATOM 729 C CA . VAL A 1 90 ? -0.774 0.123 17.676 1.00 98.12 90 VAL A CA 1
ATOM 730 C C . VAL A 1 90 ? 0.647 0.678 17.757 1.00 98.12 90 VAL A C 1
ATOM 732 O O . VAL A 1 90 ? 1.245 0.983 16.718 1.00 98.12 90 VAL A O 1
ATOM 735 N N . LYS A 1 91 ? 1.223 0.751 18.963 1.00 98.31 91 LYS A N 1
ATOM 736 C CA . LYS A 1 91 ? 2.604 1.209 19.182 1.00 98.31 91 LYS A CA 1
ATOM 737 C C . LYS A 1 91 ? 3.625 0.360 18.430 1.00 98.31 91 LYS A C 1
ATOM 739 O O . LYS A 1 91 ? 4.492 0.926 17.760 1.00 98.31 91 LYS A O 1
ATOM 744 N N . ASP A 1 92 ? 3.508 -0.967 18.489 1.00 98.38 92 ASP A N 1
ATOM 745 C CA . ASP A 1 92 ? 4.396 -1.890 17.773 1.00 98.38 92 ASP A CA 1
ATOM 746 C C . ASP A 1 92 ? 4.321 -1.681 16.252 1.00 98.38 92 ASP A C 1
ATOM 748 O O . ASP A 1 92 ? 5.347 -1.451 15.604 1.00 98.38 92 ASP A O 1
ATOM 752 N N . ALA A 1 93 ? 3.116 -1.657 15.674 1.00 98.44 93 ALA A N 1
ATOM 753 C CA . ALA A 1 93 ? 2.945 -1.495 14.230 1.00 98.44 93 ALA A CA 1
ATOM 754 C C . ALA A 1 93 ? 3.473 -0.141 13.726 1.00 98.44 93 ALA A C 1
ATOM 756 O O . ALA A 1 93 ? 4.213 -0.066 12.737 1.00 98.44 93 ALA A O 1
ATOM 757 N N . VAL A 1 94 ? 3.145 0.944 14.434 1.00 98.31 94 VAL A N 1
ATOM 758 C CA . VAL A 1 94 ? 3.644 2.295 14.135 1.00 98.31 94 VAL A CA 1
ATOM 759 C C . VAL A 1 94 ? 5.167 2.355 14.290 1.00 98.31 94 VAL A C 1
ATOM 761 O O . VAL A 1 94 ? 5.852 2.929 13.436 1.00 98.31 94 VAL A O 1
ATOM 764 N N . GLY A 1 95 ? 5.715 1.725 15.331 1.00 98.31 95 GLY A N 1
ATOM 765 C CA . GLY A 1 95 ? 7.151 1.603 15.577 1.00 98.31 95 GLY A CA 1
ATOM 766 C C . GLY A 1 95 ? 7.881 0.855 14.460 1.00 98.31 95 GLY A C 1
ATOM 767 O O . GLY A 1 95 ? 8.904 1.333 13.964 1.00 98.31 95 GLY A O 1
ATOM 768 N N . LYS A 1 96 ? 7.328 -0.263 13.977 1.00 98.44 96 LYS A N 1
ATOM 769 C CA . LYS A 1 96 ? 7.877 -1.038 12.853 1.00 98.44 96 LYS A CA 1
ATOM 770 C C . LYS A 1 96 ? 7.886 -0.235 11.553 1.00 98.44 96 LYS A C 1
ATOM 772 O O . LYS A 1 96 ? 8.912 -0.215 10.866 1.00 98.44 96 LYS A O 1
ATOM 777 N N . VAL A 1 97 ? 6.808 0.493 11.238 1.00 98.38 97 VAL A N 1
ATOM 778 C CA . VAL A 1 97 ? 6.770 1.395 10.067 1.00 98.38 97 VAL A CA 1
ATOM 779 C C . VAL A 1 97 ? 7.782 2.533 10.211 1.00 98.38 97 VAL A C 1
ATOM 781 O O . VAL A 1 97 ? 8.519 2.824 9.267 1.00 98.38 97 VAL A O 1
ATOM 784 N N . ARG A 1 98 ? 7.906 3.132 11.400 1.00 98.06 98 ARG A N 1
ATOM 785 C CA . ARG A 1 98 ? 8.951 4.129 11.683 1.00 98.06 98 ARG A CA 1
ATOM 786 C C . ARG A 1 98 ? 10.357 3.535 11.518 1.00 98.06 98 ARG A C 1
ATOM 788 O O . ARG A 1 98 ? 11.243 4.182 10.966 1.00 98.06 98 ARG A O 1
ATOM 795 N N . GLY A 1 99 ? 10.557 2.275 11.895 1.00 98.00 99 GLY A N 1
ATOM 796 C CA . GLY A 1 99 ? 11.787 1.532 11.631 1.00 98.00 99 GLY A CA 1
ATOM 797 C C . GLY A 1 99 ? 12.088 1.377 10.135 1.00 98.00 99 GLY A C 1
ATOM 798 O O . GLY A 1 99 ? 13.236 1.559 9.722 1.00 98.00 99 GLY A O 1
ATOM 799 N N . LEU A 1 100 ? 11.074 1.099 9.304 1.00 97.69 100 LEU A N 1
ATOM 800 C CA . LEU A 1 100 ? 11.224 1.069 7.840 1.00 97.69 100 LEU A CA 1
ATOM 801 C C . LEU A 1 100 ? 11.659 2.430 7.295 1.00 97.69 100 LEU A C 1
ATOM 803 O O . LEU A 1 100 ? 12.542 2.487 6.440 1.00 97.69 100 LEU A O 1
ATOM 807 N N . TYR A 1 101 ? 11.085 3.518 7.816 1.00 97.12 101 TYR A N 1
ATOM 808 C CA . TYR A 1 101 ? 11.491 4.873 7.451 1.00 97.12 101 TYR A CA 1
ATOM 809 C C . TYR A 1 101 ? 12.948 5.128 7.826 1.00 97.12 101 TYR A C 1
ATOM 811 O O . TYR A 1 101 ? 13.709 5.634 7.012 1.00 97.12 101 TYR A O 1
ATOM 819 N N . ASN A 1 102 ? 13.374 4.771 9.033 1.00 96.19 102 ASN A N 1
ATOM 820 C CA . ASN A 1 102 ? 14.720 5.095 9.506 1.00 96.19 102 ASN A CA 1
ATOM 821 C C . ASN A 1 102 ? 15.812 4.324 8.748 1.00 96.19 102 ASN A C 1
ATOM 823 O O . ASN A 1 102 ? 16.865 4.879 8.446 1.00 96.19 102 ASN A O 1
ATOM 827 N N . ARG A 1 103 ? 15.546 3.071 8.357 1.00 95.50 103 ARG A N 1
ATOM 828 C CA . ARG A 1 103 ? 16.525 2.220 7.657 1.00 95.50 103 ARG A CA 1
ATOM 829 C C . ARG A 1 103 ? 16.603 2.443 6.146 1.00 95.50 103 ARG A C 1
ATOM 831 O O . ARG A 1 103 ? 17.448 1.846 5.486 1.00 95.50 103 ARG A O 1
ATOM 838 N N . SER A 1 104 ? 15.747 3.278 5.560 1.00 92.31 104 SER A N 1
ATOM 839 C CA . SER A 1 104 ? 15.610 3.372 4.102 1.00 92.31 104 SER A CA 1
ATOM 840 C C . SER A 1 104 ? 16.663 4.230 3.383 1.00 92.31 104 SER A C 1
ATOM 842 O O . SER A 1 104 ? 16.514 4.506 2.194 1.00 92.31 104 SER A O 1
ATOM 844 N N . GLY A 1 105 ? 17.719 4.669 4.074 1.00 91.31 105 GLY A N 1
ATOM 845 C CA . GLY A 1 105 ? 18.791 5.480 3.488 1.00 91.31 105 GLY A CA 1
ATOM 846 C C . GLY A 1 105 ? 18.330 6.875 3.047 1.00 91.31 105 GLY A C 1
ATOM 847 O O . GLY A 1 105 ? 17.317 7.387 3.531 1.00 91.31 105 GLY A O 1
ATOM 848 N N . GLN A 1 106 ? 19.084 7.518 2.149 1.00 90.69 106 GLN A N 1
ATOM 849 C CA . GLN A 1 106 ? 18.800 8.876 1.661 1.00 90.69 106 GLN A CA 1
ATOM 850 C C . GLN A 1 106 ? 17.588 8.937 0.714 1.00 90.69 106 GLN A C 1
ATOM 852 O O . GLN A 1 106 ? 17.256 7.975 0.019 1.00 90.69 106 GLN A O 1
ATOM 857 N N . LYS A 1 107 ? 16.936 10.107 0.646 1.00 91.56 107 LYS A N 1
ATOM 858 C CA . LYS A 1 107 ? 15.823 10.360 -0.281 1.00 91.56 107 LYS A CA 1
ATOM 859 C C . LYS A 1 107 ? 16.314 10.273 -1.731 1.00 91.56 107 LYS A C 1
ATOM 861 O O . LYS A 1 107 ? 17.095 11.109 -2.182 1.00 91.56 107 LYS A O 1
ATOM 866 N N . ALA A 1 108 ? 15.787 9.316 -2.492 1.00 88.75 108 ALA A N 1
ATOM 867 C CA . ALA A 1 108 ? 15.981 9.251 -3.937 1.00 88.75 108 ALA A CA 1
ATOM 868 C C . ALA A 1 108 ? 14.805 9.905 -4.679 1.00 88.75 108 ALA A C 1
ATOM 870 O O . ALA A 1 108 ? 13.643 9.563 -4.455 1.00 88.75 108 ALA A O 1
ATOM 871 N N . GLU A 1 109 ? 15.097 10.828 -5.596 1.00 86.38 109 GLU A N 1
ATOM 872 C CA . GLU A 1 109 ? 14.078 11.425 -6.465 1.00 86.38 109 GLU A CA 1
ATOM 873 C C . GLU A 1 109 ? 13.530 10.416 -7.484 1.00 86.38 109 GLU A C 1
ATOM 875 O O . GLU A 1 109 ? 14.239 9.509 -7.924 1.00 86.38 109 GLU A O 1
ATOM 880 N N . ALA A 1 110 ? 12.281 10.598 -7.929 1.00 83.50 110 ALA A N 1
ATOM 881 C CA . ALA A 1 110 ? 11.603 9.651 -8.818 1.00 83.50 110 ALA A CA 1
ATOM 882 C C . ALA A 1 110 ? 12.372 9.375 -10.125 1.00 83.50 110 ALA A C 1
ATOM 884 O O . ALA A 1 110 ? 12.360 8.248 -10.623 1.00 83.50 110 ALA A O 1
ATOM 885 N N . PHE A 1 111 ? 13.077 10.374 -10.667 1.00 83.69 111 PHE A N 1
ATOM 886 C CA . PHE A 1 111 ? 13.882 10.220 -11.883 1.00 83.69 111 PHE A CA 1
ATOM 887 C C . PHE A 1 111 ? 15.183 9.430 -11.667 1.00 83.69 111 PHE A C 1
ATOM 889 O O . PHE A 1 111 ? 15.715 8.877 -12.628 1.00 83.69 111 PHE A O 1
ATOM 896 N N . ARG A 1 112 ? 15.673 9.331 -10.423 1.00 86.75 112 ARG A N 1
ATOM 897 C CA . ARG A 1 112 ? 16.868 8.552 -10.048 1.00 86.75 112 ARG A CA 1
ATOM 898 C C . ARG A 1 112 ? 16.562 7.078 -9.778 1.00 86.75 112 ARG A C 1
ATOM 900 O O . ARG A 1 112 ? 17.472 6.297 -9.551 1.00 86.75 112 ARG A O 1
ATOM 907 N N . LEU A 1 113 ? 15.291 6.673 -9.835 1.00 87.75 113 LEU A N 1
ATOM 908 C CA . LEU A 1 113 ? 14.889 5.281 -9.604 1.00 87.75 113 LEU A CA 1
ATOM 909 C C . LEU A 1 113 ? 15.215 4.345 -10.777 1.00 87.75 113 LEU A C 1
ATOM 911 O O . LEU A 1 113 ? 15.070 3.126 -10.656 1.00 87.75 113 LEU A O 1
ATOM 915 N N . ARG A 1 114 ? 15.589 4.888 -11.941 1.00 86.19 114 ARG A N 1
ATOM 916 C CA . ARG A 1 114 ? 15.967 4.086 -13.108 1.00 86.19 114 ARG A CA 1
ATOM 917 C C . ARG A 1 114 ? 17.307 3.395 -12.836 1.00 86.19 114 ARG A C 1
ATOM 919 O O . ARG A 1 114 ? 18.241 4.037 -12.389 1.00 86.19 114 ARG A O 1
ATOM 926 N N . GLY A 1 115 ? 17.387 2.100 -13.136 1.00 86.19 115 GLY A N 1
ATOM 927 C CA . GLY A 1 115 ? 18.582 1.278 -12.890 1.00 86.19 115 GLY A CA 1
ATOM 928 C C . GLY A 1 115 ? 18.552 0.521 -11.561 1.00 86.19 115 GLY A C 1
ATOM 929 O O . GLY A 1 115 ? 19.184 -0.520 -11.457 1.00 86.19 115 GLY A O 1
ATOM 930 N N . LEU A 1 116 ? 17.737 0.962 -10.597 1.00 91.19 116 LEU A N 1
ATOM 931 C CA . LEU A 1 116 ? 17.586 0.281 -9.313 1.00 91.19 116 LEU A CA 1
ATOM 932 C C . LEU A 1 116 ? 16.757 -1.008 -9.425 1.00 91.19 116 LEU A C 1
ATOM 934 O O . LEU A 1 116 ? 15.739 -1.091 -10.140 1.00 91.19 116 LEU A O 1
ATOM 938 N N . SER A 1 117 ? 17.140 -2.007 -8.634 1.00 93.19 117 SER A N 1
ATOM 939 C CA . SER A 1 117 ? 16.374 -3.233 -8.441 1.00 93.19 117 SER A CA 1
ATOM 940 C C . SER A 1 117 ? 14.977 -2.929 -7.871 1.00 93.19 117 SER A C 1
ATOM 942 O O . SER A 1 117 ? 14.714 -1.854 -7.320 1.00 93.19 117 SER A O 1
ATOM 944 N N . PRO A 1 118 ? 14.003 -3.845 -8.016 1.00 94.12 118 PRO A N 1
ATOM 945 C CA . PRO A 1 118 ? 12.679 -3.644 -7.437 1.00 94.12 118 PRO A CA 1
ATOM 946 C C . PRO A 1 118 ? 12.681 -3.443 -5.915 1.00 94.12 118 PRO A C 1
ATOM 948 O O . PRO A 1 118 ? 11.860 -2.670 -5.424 1.00 94.12 118 PRO A O 1
ATOM 951 N N . ARG A 1 119 ? 13.589 -4.113 -5.189 1.00 95.25 119 ARG A N 1
ATOM 952 C CA . ARG A 1 119 ? 13.735 -3.983 -3.733 1.00 95.25 119 ARG A CA 1
ATOM 953 C C . ARG A 1 119 ? 14.249 -2.599 -3.359 1.00 95.25 119 ARG A C 1
ATOM 955 O O . ARG A 1 119 ? 13.605 -1.934 -2.562 1.00 95.25 119 ARG A O 1
ATOM 962 N N . GLU A 1 120 ? 15.319 -2.128 -4.000 1.00 95.12 120 GLU A N 1
ATOM 963 C CA . GLU A 1 120 ? 15.870 -0.783 -3.767 1.00 95.12 120 GLU A CA 1
ATOM 964 C C . GLU A 1 120 ? 14.852 0.317 -4.079 1.00 95.12 120 GLU A C 1
ATOM 966 O O . GLU A 1 120 ? 14.750 1.295 -3.347 1.00 95.12 120 GLU A O 1
ATOM 971 N N . ARG A 1 121 ? 14.034 0.145 -5.127 1.00 94.12 121 ARG A N 1
ATOM 972 C CA . ARG A 1 121 ? 12.923 1.069 -5.414 1.00 94.12 121 ARG A CA 1
ATOM 973 C C . ARG A 1 121 ? 11.842 1.058 -4.333 1.00 94.12 121 ARG A C 1
ATOM 975 O O . ARG A 1 121 ? 11.243 2.101 -4.086 1.00 94.12 121 ARG A O 1
ATOM 982 N N . GLY A 1 122 ? 11.587 -0.096 -3.715 1.00 94.44 122 GLY A N 1
ATOM 983 C CA . GLY A 1 122 ? 10.726 -0.209 -2.538 1.00 94.44 122 GLY A CA 1
ATOM 984 C C . GLY A 1 122 ? 11.322 0.534 -1.342 1.00 94.44 122 GLY A C 1
ATOM 985 O O . GLY A 1 122 ? 10.658 1.392 -0.773 1.00 94.44 122 GLY A O 1
ATOM 986 N N . THR A 1 123 ? 12.604 0.309 -1.047 1.00 95.44 123 THR A N 1
ATOM 987 C CA . THR A 1 123 ? 13.344 1.032 0.000 1.00 95.44 123 THR A CA 1
ATOM 988 C C . THR A 1 123 ? 13.311 2.546 -0.224 1.00 95.44 123 THR A C 1
ATOM 990 O O . THR A 1 123 ? 12.979 3.305 0.682 1.00 95.44 123 THR A O 1
ATOM 993 N N . ALA A 1 124 ? 13.548 3.007 -1.453 1.00 94.88 124 ALA A N 1
ATOM 994 C CA . ALA A 1 124 ? 13.485 4.422 -1.803 1.00 94.88 124 ALA A CA 1
ATOM 995 C C . ALA A 1 124 ? 12.096 5.044 -1.569 1.00 94.88 124 ALA A C 1
ATOM 997 O O . ALA A 1 124 ? 12.005 6.242 -1.301 1.00 94.88 124 ALA A O 1
ATOM 998 N N . LEU A 1 125 ? 11.008 4.266 -1.654 1.00 95.19 125 LEU A N 1
ATOM 999 C CA . LEU A 1 125 ? 9.672 4.756 -1.306 1.00 95.19 125 LEU A CA 1
ATOM 1000 C C . LEU A 1 125 ? 9.593 5.126 0.180 1.00 95.19 125 LEU A C 1
ATOM 1002 O O . LEU A 1 125 ? 9.123 6.217 0.493 1.00 95.19 125 LEU A O 1
ATOM 1006 N N . TRP A 1 126 ? 10.087 4.261 1.070 1.00 96.69 126 TRP A N 1
ATOM 1007 C CA . TRP A 1 126 ? 10.135 4.520 2.513 1.00 96.69 126 TRP A CA 1
ATOM 1008 C C . TRP A 1 126 ? 10.967 5.769 2.839 1.00 96.69 126 TRP A C 1
ATOM 1010 O O . TRP A 1 126 ? 10.534 6.608 3.627 1.00 96.69 126 TRP A O 1
ATOM 1020 N N . ALA A 1 127 ? 12.084 5.983 2.133 1.00 95.31 127 ALA A N 1
ATOM 1021 C CA . ALA A 1 127 ? 12.900 7.191 2.301 1.00 95.31 127 ALA A CA 1
ATOM 1022 C C . ALA A 1 127 ? 12.159 8.464 1.880 1.00 95.31 127 ALA A C 1
ATOM 1024 O O . ALA A 1 127 ? 12.326 9.519 2.489 1.00 95.31 127 ALA A O 1
ATOM 1025 N N . ARG A 1 128 ? 11.328 8.370 0.836 1.00 93.19 128 ARG A N 1
ATOM 1026 C CA . ARG A 1 128 ? 10.501 9.486 0.366 1.00 93.19 128 ARG A CA 1
ATOM 1027 C C . ARG A 1 128 ? 9.343 9.771 1.316 1.00 93.19 128 ARG A C 1
ATOM 1029 O O . ARG A 1 128 ? 9.076 10.939 1.549 1.00 93.19 128 ARG A O 1
ATOM 1036 N N . LEU A 1 129 ? 8.706 8.742 1.883 1.00 94.31 129 LEU A N 1
ATOM 1037 C CA . LEU A 1 129 ? 7.690 8.899 2.935 1.00 94.31 129 LEU A CA 1
ATOM 1038 C C . LEU A 1 129 ? 8.269 9.652 4.134 1.00 94.31 129 LEU A C 1
ATOM 1040 O O . LEU A 1 129 ? 7.700 10.656 4.547 1.00 94.31 129 LEU A O 1
ATOM 1044 N N . ARG A 1 130 ? 9.451 9.237 4.606 1.00 94.81 130 ARG A N 1
ATOM 1045 C CA . ARG A 1 130 ? 10.169 9.924 5.686 1.00 94.81 130 ARG A CA 1
ATOM 1046 C C . ARG A 1 130 ? 10.478 11.381 5.341 1.00 94.81 130 ARG A C 1
ATOM 1048 O O . ARG A 1 130 ? 10.178 12.269 6.122 1.00 94.81 130 ARG A O 1
ATOM 1055 N N . ALA A 1 131 ? 11.055 11.631 4.166 1.00 92.62 131 ALA A N 1
ATOM 1056 C CA . ALA A 1 131 ? 11.433 12.980 3.737 1.00 92.62 131 ALA A CA 1
ATOM 1057 C C . ALA A 1 131 ? 10.237 13.906 3.449 1.00 92.62 131 ALA A C 1
ATOM 1059 O O . ALA A 1 131 ? 10.427 15.106 3.302 1.00 92.62 131 ALA A O 1
ATOM 1060 N N . SER A 1 132 ? 9.031 13.357 3.298 1.00 90.38 132 SER A N 1
ATOM 1061 C CA . SER A 1 132 ? 7.778 14.113 3.187 1.00 90.38 132 SER A CA 1
ATOM 1062 C C . SER A 1 132 ? 6.989 14.136 4.497 1.00 90.38 132 SER A C 1
ATOM 1064 O O . SER A 1 132 ? 5.811 14.489 4.469 1.00 90.38 132 SER A O 1
ATOM 1066 N N . GLU A 1 133 ? 7.620 13.719 5.603 1.00 92.38 133 GLU A N 1
ATOM 1067 C CA . GLU A 1 133 ? 7.054 13.707 6.958 1.00 92.38 133 GLU A CA 1
ATOM 1068 C C . GLU A 1 133 ? 5.694 13.005 7.030 1.00 92.38 133 GLU A C 1
ATOM 1070 O O . GLU A 1 133 ? 4.800 13.379 7.785 1.00 92.38 133 GLU A O 1
ATOM 1075 N N . VAL A 1 134 ? 5.519 11.966 6.209 1.00 93.75 134 VAL A N 1
ATOM 1076 C CA . VAL A 1 134 ? 4.264 11.219 6.167 1.00 93.75 134 VAL A CA 1
ATOM 1077 C C . VAL A 1 134 ? 4.111 10.455 7.470 1.00 93.75 134 VAL A C 1
ATOM 1079 O O . VAL A 1 134 ? 4.898 9.551 7.743 1.00 93.75 134 VAL A O 1
ATOM 1082 N N . ASP A 1 135 ? 3.069 10.763 8.236 1.00 94.38 135 ASP A N 1
ATOM 1083 C CA . ASP A 1 135 ? 2.772 10.093 9.500 1.00 94.38 135 ASP A CA 1
ATOM 1084 C C . ASP A 1 135 ? 2.779 8.548 9.336 1.00 94.38 135 ASP A C 1
ATOM 1086 O O . ASP A 1 135 ? 2.051 8.018 8.483 1.00 94.38 135 ASP A O 1
ATOM 1090 N N . PRO A 1 136 ? 3.593 7.801 10.120 1.00 96.69 136 PRO A N 1
ATOM 1091 C CA . PRO A 1 136 ? 3.667 6.339 10.061 1.00 96.69 136 PRO A CA 1
ATOM 1092 C C . PRO A 1 136 ? 2.330 5.621 10.299 1.00 96.69 136 PRO A C 1
ATOM 1094 O O . PRO A 1 136 ? 2.168 4.487 9.848 1.00 96.69 136 PRO A O 1
ATOM 1097 N N . ARG A 1 137 ? 1.348 6.271 10.937 1.00 96.94 137 ARG A N 1
ATOM 1098 C CA . ARG A 1 137 ? -0.019 5.746 11.084 1.00 96.94 137 ARG A CA 1
ATOM 1099 C C . ARG A 1 137 ? -0.736 5.622 9.738 1.00 96.94 137 ARG A C 1
ATOM 1101 O O . ARG A 1 137 ? -1.607 4.771 9.588 1.00 96.94 137 ARG A O 1
ATOM 1108 N N . LEU A 1 138 ? -0.373 6.414 8.722 1.00 96.50 138 LEU A N 1
ATOM 1109 C CA . LEU A 1 138 ? -1.054 6.386 7.421 1.00 96.50 138 LEU A CA 1
ATOM 1110 C C . LEU A 1 138 ? -0.785 5.096 6.628 1.00 96.50 138 LEU A C 1
ATOM 1112 O O . LEU A 1 138 ? -1.752 4.534 6.100 1.00 96.50 138 LEU A O 1
ATOM 1116 N N . PRO A 1 139 ? 0.461 4.584 6.520 1.00 97.44 139 PRO A N 1
ATOM 1117 C CA . PRO A 1 139 ? 0.700 3.246 5.985 1.00 97.44 139 PRO A CA 1
ATOM 1118 C C . PRO A 1 139 ? -0.005 2.131 6.759 1.00 97.44 139 PRO A C 1
ATOM 1120 O O . PRO A 1 139 ? -0.564 1.237 6.124 1.00 97.44 139 PRO A O 1
ATOM 1123 N N . VAL A 1 140 ? -0.038 2.202 8.094 1.00 98.25 140 VAL A N 1
ATOM 1124 C CA . VAL A 1 140 ? -0.737 1.208 8.929 1.00 98.25 140 VAL A CA 1
ATOM 1125 C C . VAL A 1 140 ? -2.240 1.218 8.625 1.00 98.25 140 VAL A C 1
ATOM 1127 O O . VAL A 1 140 ? -2.809 0.186 8.271 1.00 98.25 140 VAL A O 1
ATOM 1130 N N . ALA A 1 141 ? -2.867 2.399 8.616 1.00 97.75 141 ALA A N 1
ATOM 1131 C CA . ALA A 1 141 ? -4.277 2.569 8.262 1.00 97.75 141 ALA A CA 1
ATOM 1132 C C . ALA A 1 141 ? -4.589 2.071 6.842 1.00 97.75 141 ALA A C 1
ATOM 1134 O O . ALA A 1 141 ? -5.671 1.548 6.583 1.00 97.75 141 ALA A O 1
ATOM 1135 N N . ALA A 1 142 ? -3.651 2.224 5.901 1.00 97.56 142 ALA A N 1
ATOM 1136 C CA . ALA A 1 142 ? -3.810 1.716 4.543 1.00 97.56 142 ALA A CA 1
ATOM 1137 C C . ALA A 1 142 ? -3.857 0.181 4.485 1.00 97.56 142 ALA A C 1
ATOM 1139 O O . ALA A 1 142 ? -4.609 -0.353 3.671 1.00 97.56 142 ALA A O 1
ATOM 1140 N N . TRP A 1 143 ? -3.082 -0.518 5.321 1.00 98.31 143 TRP A N 1
ATOM 1141 C CA . TRP A 1 143 ? -3.147 -1.977 5.430 1.00 98.31 143 TRP A CA 1
ATOM 1142 C C . TRP A 1 143 ? -4.464 -2.431 6.063 1.00 98.31 143 TRP A C 1
ATOM 1144 O O . TRP A 1 143 ? -5.198 -3.203 5.449 1.00 98.31 143 TRP A O 1
ATOM 1154 N N . LEU A 1 144 ? -4.803 -1.879 7.232 1.00 98.44 144 LEU A N 1
ATOM 1155 C CA . LEU A 1 144 ? -6.027 -2.212 7.970 1.00 98.44 144 LEU A CA 1
ATOM 1156 C C . LEU A 1 144 ? -7.286 -1.974 7.131 1.00 98.44 144 LEU A C 1
ATOM 1158 O O . LEU A 1 144 ? -8.200 -2.790 7.130 1.00 98.44 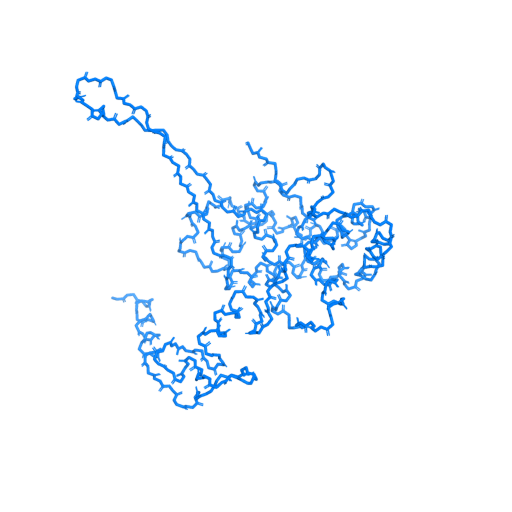144 LEU A O 1
ATOM 1162 N N . ALA A 1 145 ? -7.313 -0.896 6.344 1.00 97.75 145 ALA A N 1
ATOM 1163 C CA . ALA A 1 145 ? -8.417 -0.639 5.432 1.00 97.75 145 ALA A CA 1
ATOM 1164 C C . ALA A 1 145 ? -8.603 -1.746 4.391 1.00 97.75 145 ALA A C 1
ATOM 1166 O O . ALA A 1 145 ? -9.732 -2.121 4.096 1.00 97.75 145 ALA A O 1
ATOM 1167 N N . VAL A 1 146 ? -7.511 -2.273 3.831 1.00 98.00 146 VAL A N 1
ATOM 1168 C CA . VAL A 1 146 ? -7.583 -3.374 2.863 1.00 98.00 146 VAL A CA 1
ATOM 1169 C C . VAL A 1 146 ? -8.073 -4.654 3.535 1.00 98.00 146 VAL A C 1
ATOM 1171 O O . VAL A 1 146 ? -8.905 -5.335 2.947 1.00 98.00 146 VAL A O 1
ATOM 1174 N N . GLU A 1 147 ? -7.604 -4.963 4.746 1.00 98.12 147 GLU A N 1
ATOM 1175 C CA . GLU A 1 147 ? -8.075 -6.127 5.515 1.00 98.12 147 GLU A CA 1
ATOM 1176 C C . GLU A 1 147 ? -9.582 -6.042 5.796 1.00 98.12 147 GLU A C 1
ATOM 1178 O O . GLU A 1 147 ? -10.315 -6.990 5.525 1.00 98.12 147 GLU A O 1
ATOM 1183 N N . MET A 1 148 ? -10.068 -4.885 6.260 1.00 97.88 148 MET A N 1
ATOM 1184 C CA . MET A 1 148 ? -11.496 -4.686 6.527 1.00 97.88 148 MET A CA 1
ATOM 1185 C C . MET A 1 148 ? -12.342 -4.791 5.255 1.00 97.88 148 MET A C 1
ATOM 1187 O O . MET A 1 148 ? -13.348 -5.493 5.248 1.00 97.88 148 MET A O 1
ATOM 1191 N N . VAL A 1 149 ? -11.923 -4.145 4.157 1.00 97.25 149 VAL A N 1
ATOM 1192 C CA . VAL A 1 149 ? -12.648 -4.237 2.877 1.00 97.25 149 VAL A CA 1
ATOM 1193 C C . VAL A 1 149 ? -12.686 -5.670 2.364 1.00 97.25 149 VAL A C 1
ATOM 1195 O O . VAL A 1 149 ? -13.708 -6.084 1.836 1.00 97.25 149 VAL A O 1
ATOM 1198 N N . LEU A 1 150 ? -11.610 -6.444 2.520 1.00 97.12 150 LEU A N 1
ATOM 1199 C CA . LEU A 1 150 ? -11.600 -7.850 2.115 1.00 97.12 150 LEU A CA 1
ATOM 1200 C C . LEU A 1 150 ? -12.582 -8.704 2.928 1.00 97.12 150 LEU A C 1
ATOM 1202 O O . LEU A 1 150 ? -13.132 -9.645 2.368 1.00 97.12 150 LEU A O 1
ATOM 1206 N N . LYS A 1 151 ? -12.807 -8.386 4.209 1.00 96.75 151 LYS A N 1
ATOM 1207 C CA . LYS A 1 151 ? -13.806 -9.076 5.042 1.00 96.75 151 LYS A CA 1
ATOM 1208 C C . LYS A 1 151 ? -15.247 -8.686 4.707 1.00 96.75 151 LYS A C 1
ATOM 1210 O O . LYS A 1 151 ? -16.138 -9.512 4.861 1.00 96.75 151 LYS A O 1
ATOM 1215 N N . ASP A 1 152 ? -15.467 -7.451 4.264 1.00 96.31 152 ASP A N 1
ATOM 1216 C CA . ASP A 1 152 ? -16.798 -6.944 3.901 1.00 96.31 152 ASP A CA 1
ATOM 1217 C C . ASP A 1 152 ? -17.185 -7.224 2.441 1.00 96.31 152 ASP A C 1
ATOM 1219 O O . ASP A 1 152 ? -18.351 -7.112 2.068 1.00 96.31 152 ASP A O 1
ATOM 1223 N N . ASP A 1 153 ? -16.214 -7.544 1.588 1.00 96.12 153 ASP A N 1
ATOM 1224 C CA . ASP A 1 153 ? -16.445 -7.806 0.172 1.00 96.12 153 ASP A CA 1
ATOM 1225 C C . ASP A 1 153 ? -17.099 -9.185 -0.023 1.00 96.12 153 ASP A C 1
ATOM 1227 O O . ASP A 1 153 ? -16.519 -10.185 0.396 1.00 96.12 153 ASP A O 1
ATOM 1231 N N . PRO A 1 154 ? -18.261 -9.281 -0.700 1.00 95.31 154 PRO A N 1
ATOM 1232 C CA . PRO A 1 154 ? -18.938 -10.556 -0.943 1.00 95.31 154 PRO A CA 1
ATOM 1233 C C . PRO A 1 154 ? -18.183 -11.481 -1.910 1.00 95.31 154 PRO A C 1
ATOM 1235 O O . PRO A 1 154 ? -18.474 -12.673 -1.977 1.00 95.31 154 PRO A O 1
ATOM 1238 N N . GLN A 1 155 ? -17.231 -10.959 -2.691 1.00 94.69 155 GLN A N 1
ATOM 1239 C CA . GLN A 1 155 ? -16.429 -11.738 -3.640 1.00 94.69 155 GLN A CA 1
ATOM 1240 C C . GLN A 1 155 ? -14.936 -11.391 -3.521 1.00 94.69 155 GLN A C 1
ATOM 1242 O O . GLN A 1 155 ? -14.330 -10.918 -4.495 1.00 94.69 155 GLN A O 1
ATOM 1247 N N . PRO A 1 156 ? -14.305 -11.575 -2.349 1.00 95.25 156 PRO A N 1
ATOM 1248 C CA . PRO A 1 156 ? -12.948 -11.109 -2.113 1.00 95.25 156 PRO A CA 1
ATOM 1249 C C . PRO A 1 156 ? -11.924 -11.973 -2.860 1.00 95.25 156 PRO A C 1
ATOM 1251 O O . PRO A 1 156 ? -12.119 -13.168 -3.072 1.00 95.25 156 PRO A O 1
ATOM 1254 N N . ASP A 1 157 ? -10.784 -11.379 -3.232 1.00 95.12 157 ASP A N 1
ATOM 1255 C CA . ASP A 1 157 ? -9.603 -12.167 -3.606 1.00 95.12 157 ASP A CA 1
ATOM 1256 C C . ASP A 1 157 ? -8.694 -12.269 -2.380 1.00 95.12 157 ASP A C 1
ATOM 1258 O O . ASP A 1 157 ? -7.975 -11.329 -2.035 1.00 95.12 157 ASP A O 1
ATOM 1262 N N . LEU A 1 158 ? -8.761 -13.419 -1.711 1.00 93.94 158 LEU A N 1
ATOM 1263 C CA . LEU A 1 158 ? -8.052 -13.687 -0.459 1.00 93.94 158 LEU A CA 1
ATOM 1264 C C . LEU A 1 158 ? -6.565 -14.003 -0.664 1.00 93.94 158 LEU A C 1
ATOM 1266 O O . LEU A 1 158 ? -5.839 -14.239 0.303 1.00 93.94 158 LEU A O 1
ATOM 1270 N N . LYS A 1 159 ? -6.069 -14.004 -1.910 1.00 94.56 159 LYS A N 1
ATOM 1271 C CA . LYS A 1 159 ? -4.652 -14.266 -2.165 1.00 94.56 159 LYS A CA 1
ATOM 1272 C C . LYS A 1 159 ? -3.800 -13.196 -1.474 1.00 94.56 159 LYS A C 1
ATOM 1274 O O . LYS A 1 159 ? -4.013 -12.000 -1.705 1.00 94.56 159 LYS A O 1
ATOM 1279 N N . PRO A 1 160 ? -2.748 -13.589 -0.729 1.00 94.62 160 PRO A N 1
ATOM 1280 C CA . PRO A 1 160 ? -1.864 -12.637 -0.054 1.00 94.62 160 PRO A CA 1
ATOM 1281 C C . PRO A 1 160 ? -1.279 -11.581 -0.998 1.00 94.62 160 PRO A C 1
ATOM 1283 O O . PRO A 1 160 ? -1.040 -10.437 -0.614 1.00 94.62 160 PRO A O 1
ATOM 1286 N N . GLU A 1 161 ? -1.057 -11.952 -2.259 1.00 95.50 161 GLU A N 1
ATOM 1287 C CA . GLU A 1 161 ? -0.540 -11.043 -3.270 1.00 95.50 161 GLU A CA 1
ATOM 1288 C C . GLU A 1 161 ? -1.494 -9.892 -3.604 1.00 95.50 161 GLU A C 1
ATOM 1290 O O . GLU A 1 161 ? -1.037 -8.751 -3.730 1.00 95.50 161 GLU A O 1
ATOM 1295 N N . PHE A 1 162 ? -2.799 -10.159 -3.705 1.00 97.06 162 PHE A N 1
ATOM 1296 C CA . PHE A 1 162 ? -3.791 -9.124 -3.969 1.00 97.06 162 PHE A CA 1
ATOM 1297 C C . PHE A 1 162 ? -3.773 -8.096 -2.842 1.00 97.06 162 PHE A C 1
ATOM 1299 O O . PHE A 1 162 ? -3.530 -6.913 -3.102 1.00 97.06 162 PHE A O 1
ATOM 1306 N N . LYS A 1 163 ? -3.887 -8.565 -1.594 1.00 96.00 163 LYS A N 1
ATOM 1307 C CA . LYS A 1 163 ? -3.808 -7.742 -0.381 1.00 96.00 163 LYS A CA 1
ATOM 1308 C C . LYS A 1 163 ? -2.553 -6.859 -0.351 1.00 96.00 163 LYS A C 1
ATOM 1310 O O . LYS A 1 163 ? -2.657 -5.632 -0.266 1.00 96.00 163 LYS A O 1
ATOM 1315 N N . ARG A 1 164 ? -1.369 -7.457 -0.534 1.00 97.00 164 ARG A N 1
ATOM 1316 C CA . ARG A 1 164 ? -0.080 -6.737 -0.565 1.00 97.00 164 ARG A CA 1
ATOM 1317 C C . ARG A 1 164 ? -0.053 -5.644 -1.633 1.00 97.00 164 ARG A C 1
ATOM 1319 O O . ARG A 1 164 ? 0.390 -4.530 -1.360 1.00 97.00 164 ARG A O 1
ATOM 1326 N N . VAL A 1 165 ? -0.539 -5.932 -2.843 1.00 97.75 165 VAL A N 1
ATOM 1327 C CA . VAL A 1 165 ? -0.566 -4.953 -3.942 1.00 97.75 165 VAL A CA 1
ATOM 1328 C C . VAL A 1 165 ? -1.557 -3.819 -3.670 1.00 97.75 165 VAL A C 1
ATOM 1330 O O . VAL A 1 165 ? -1.237 -2.669 -3.982 1.00 97.75 165 VAL A O 1
ATOM 1333 N N . GLN A 1 166 ? -2.729 -4.097 -3.089 1.00 97.44 166 GLN A N 1
ATOM 1334 C CA . GLN A 1 166 ? -3.701 -3.054 -2.735 1.00 97.44 166 GLN A CA 1
ATOM 1335 C C . GLN A 1 166 ? -3.119 -2.074 -1.712 1.00 97.44 166 GLN A C 1
ATOM 1337 O O . GLN A 1 166 ? -3.099 -0.865 -1.962 1.00 97.44 166 GLN A O 1
ATOM 1342 N N . ALA A 1 167 ? -2.573 -2.591 -0.609 1.00 97.12 167 ALA A N 1
ATOM 1343 C CA . ALA A 1 167 ? -2.005 -1.760 0.447 1.00 97.12 167 ALA A CA 1
ATOM 1344 C C . ALA A 1 167 ? -0.789 -0.965 -0.062 1.00 97.12 167 ALA A C 1
ATOM 1346 O O . ALA A 1 167 ? -0.716 0.256 0.099 1.00 97.12 167 ALA A O 1
ATOM 1347 N N . ALA A 1 168 ? 0.114 -1.615 -0.807 1.00 97.38 168 ALA A N 1
ATOM 1348 C CA . ALA A 1 168 ? 1.273 -0.953 -1.401 1.00 97.38 168 ALA A CA 1
ATOM 1349 C C . ALA A 1 168 ? 0.893 0.180 -2.366 1.00 97.38 168 ALA A C 1
ATOM 1351 O O . ALA A 1 168 ? 1.598 1.186 -2.442 1.00 97.38 168 ALA A O 1
ATOM 1352 N N . LYS A 1 169 ? -0.216 0.061 -3.108 1.00 95.62 169 LYS A N 1
ATOM 1353 C CA . LYS A 1 169 ? -0.703 1.147 -3.974 1.00 95.62 169 LYS A CA 1
ATOM 1354 C C . LYS A 1 169 ? -1.137 2.371 -3.188 1.00 95.62 169 LYS A C 1
ATOM 1356 O O . LYS A 1 169 ? -0.863 3.482 -3.640 1.00 95.62 169 LYS A O 1
ATOM 1361 N N . LEU A 1 170 ? -1.833 2.177 -2.070 1.00 95.31 170 LEU A N 1
ATOM 1362 C CA . LEU A 1 170 ? -2.259 3.278 -1.210 1.00 95.31 170 LEU A CA 1
ATOM 1363 C C . LEU A 1 170 ? -1.040 4.034 -0.682 1.00 95.31 170 LEU A C 1
ATOM 1365 O O . LEU A 1 170 ? -0.954 5.246 -0.868 1.00 95.31 170 LEU A O 1
ATOM 1369 N N . VAL A 1 171 ? -0.060 3.307 -0.143 1.00 95.31 171 VAL A N 1
ATOM 1370 C CA . VAL A 1 171 ? 1.193 3.881 0.368 1.00 95.31 171 VAL A CA 1
ATOM 1371 C C . VAL A 1 171 ? 1.996 4.561 -0.741 1.00 95.31 171 VAL A C 1
ATOM 1373 O O . VAL A 1 171 ? 2.435 5.699 -0.595 1.00 95.31 171 VAL A O 1
ATOM 1376 N N . HIS A 1 172 ? 2.115 3.929 -1.911 1.00 93.62 172 HIS A N 1
ATOM 1377 C CA . HIS A 1 172 ? 2.819 4.509 -3.055 1.00 93.62 172 HIS A CA 1
ATOM 1378 C C . HIS A 1 172 ? 2.233 5.860 -3.494 1.00 93.62 172 HIS A C 1
ATOM 1380 O O . HIS A 1 172 ? 2.976 6.736 -3.935 1.00 93.62 172 HIS A O 1
ATOM 1386 N N . ARG A 1 173 ? 0.908 6.047 -3.404 1.00 90.50 173 ARG A N 1
ATOM 1387 C CA . ARG A 1 173 ? 0.250 7.314 -3.772 1.00 90.50 173 ARG A CA 1
ATOM 1388 C C . ARG A 1 173 ? 0.562 8.454 -2.802 1.00 90.50 173 ARG A C 1
ATOM 1390 O O . ARG A 1 173 ? 0.564 9.595 -3.251 1.00 90.50 173 ARG A O 1
ATOM 1397 N N . MET A 1 174 ? 0.879 8.167 -1.535 1.00 90.94 174 MET A N 1
ATOM 1398 C CA . MET A 1 174 ? 1.173 9.193 -0.518 1.00 90.94 174 MET A CA 1
ATOM 1399 C C . MET A 1 174 ? 2.373 10.067 -0.908 1.00 90.94 174 MET A C 1
ATOM 1401 O O . MET A 1 174 ? 2.353 11.274 -0.697 1.00 90.94 174 MET A O 1
ATOM 1405 N N . VAL A 1 175 ? 3.375 9.475 -1.567 1.00 88.19 175 VAL A N 1
ATOM 1406 C CA . VAL A 1 175 ? 4.573 10.180 -2.058 1.00 88.19 175 VAL A CA 1
ATOM 1407 C C . VAL A 1 175 ? 4.809 9.970 -3.550 1.00 88.19 175 VAL A C 1
ATOM 1409 O O . VAL A 1 175 ? 5.947 9.953 -4.018 1.00 88.19 175 VAL A O 1
ATOM 1412 N N . SER A 1 176 ? 3.758 9.760 -4.343 1.00 78.50 176 SER A N 1
ATOM 1413 C CA . SER A 1 176 ? 3.942 9.579 -5.786 1.00 78.50 176 SER A CA 1
ATOM 1414 C C . SER A 1 176 ? 4.399 10.878 -6.456 1.00 78.50 176 SER A C 1
ATOM 1416 O O . SER A 1 176 ? 3.874 11.947 -6.161 1.00 78.50 176 SER A O 1
ATOM 1418 N N . GLY A 1 177 ? 5.347 10.768 -7.389 1.00 76.19 177 GLY A N 1
ATOM 1419 C CA . GLY A 1 177 ? 5.810 11.904 -8.186 1.00 76.19 177 GLY A CA 1
ATOM 1420 C C . GLY A 1 177 ? 7.044 12.626 -7.635 1.00 76.19 177 GLY A C 1
ATOM 1421 O O . GLY A 1 177 ? 7.263 12.691 -6.428 1.00 76.19 177 GLY A O 1
ATOM 1422 N N . THR A 1 178 ? 7.842 13.187 -8.537 1.00 77.31 178 THR A N 1
ATOM 1423 C CA . THR A 1 178 ? 8.770 14.291 -8.262 1.00 77.31 178 THR A CA 1
ATOM 1424 C C . THR A 1 178 ? 8.452 15.402 -9.256 1.00 77.31 178 THR A C 1
ATOM 1426 O O . THR A 1 178 ? 8.290 15.127 -10.448 1.00 77.31 178 THR A O 1
ATOM 1429 N N . HIS A 1 179 ? 8.386 16.633 -8.759 1.00 80.06 179 HIS A N 1
ATOM 1430 C CA . HIS A 1 179 ? 8.209 17.852 -9.541 1.00 80.06 179 HIS A CA 1
ATOM 1431 C C . HIS A 1 179 ? 9.521 18.625 -9.493 1.00 80.06 179 HIS A C 1
ATOM 1433 O O . HIS A 1 179 ? 10.090 18.786 -8.413 1.00 80.06 179 HIS A O 1
ATOM 1439 N N . LYS A 1 180 ? 10.030 19.071 -10.640 1.00 78.44 180 LYS A N 1
ATOM 1440 C CA . LYS A 1 180 ? 11.205 19.940 -10.668 1.00 78.44 180 LYS A CA 1
ATOM 1441 C C . LYS A 1 180 ? 10.973 21.048 -11.684 1.00 78.44 180 LYS A C 1
ATOM 1443 O O . LYS A 1 180 ? 10.619 20.777 -12.830 1.00 78.44 180 LYS A O 1
ATOM 1448 N N . ARG A 1 181 ? 11.173 22.274 -11.214 1.00 85.00 181 ARG A N 1
ATOM 1449 C CA . ARG A 1 181 ? 11.055 23.519 -11.964 1.00 85.00 181 ARG A CA 1
ATOM 1450 C C . ARG A 1 181 ? 12.448 24.118 -12.091 1.00 85.00 181 ARG A C 1
ATOM 1452 O O . ARG A 1 181 ? 13.197 24.134 -11.115 1.00 85.00 181 ARG A O 1
ATOM 1459 N N . TRP A 1 182 ? 12.813 24.561 -13.283 1.00 84.75 182 TRP A N 1
ATOM 1460 C CA . TRP A 1 182 ? 14.051 25.293 -13.519 1.00 84.75 182 TRP A CA 1
ATOM 1461 C C . TRP A 1 182 ? 13.766 26.552 -14.320 1.00 84.75 182 TRP A C 1
ATOM 1463 O O . TRP A 1 182 ? 12.975 26.549 -15.261 1.00 84.75 182 TRP A O 1
ATOM 1473 N N . GLU A 1 183 ? 14.439 27.628 -13.935 1.00 87.06 183 GLU A N 1
ATOM 1474 C CA . GLU A 1 183 ? 14.413 28.887 -14.663 1.00 87.06 183 GLU A CA 1
ATOM 1475 C C . GLU A 1 183 ? 15.652 28.947 -15.546 1.00 87.06 183 GLU A C 1
ATOM 1477 O O . GLU A 1 183 ? 16.779 28.781 -15.076 1.00 87.06 183 GLU A O 1
ATOM 1482 N N . ARG A 1 184 ? 15.451 29.138 -16.848 1.00 84.31 184 ARG A N 1
ATOM 1483 C CA . ARG A 1 184 ? 16.534 29.286 -17.817 1.00 84.31 184 ARG A CA 1
ATOM 1484 C C . ARG A 1 184 ? 16.367 30.596 -18.555 1.00 84.31 184 ARG A C 1
ATOM 1486 O O . ARG A 1 184 ? 15.277 30.928 -19.005 1.00 84.31 184 ARG A O 1
ATOM 1493 N N . LYS A 1 185 ? 17.464 31.328 -18.714 1.00 83.00 185 LYS A N 1
ATOM 1494 C CA . LYS A 1 185 ? 17.521 32.449 -19.650 1.00 83.00 185 LYS A CA 1
ATOM 1495 C C . LYS A 1 185 ? 17.699 31.864 -21.048 1.00 83.00 185 LYS A C 1
ATOM 1497 O O . LYS A 1 185 ? 18.688 31.178 -21.292 1.00 83.00 185 LYS A O 1
ATOM 1502 N N . ARG A 1 186 ? 16.730 32.076 -21.935 1.00 80.06 186 ARG A N 1
ATOM 1503 C CA . ARG A 1 186 ? 16.852 31.745 -23.358 1.00 80.06 186 ARG A CA 1
ATOM 1504 C C . ARG A 1 186 ? 17.103 33.027 -24.158 1.00 80.06 186 ARG A C 1
ATOM 1506 O O . ARG A 1 186 ? 16.604 34.077 -23.751 1.00 80.06 186 ARG A O 1
ATOM 1513 N N . PRO A 1 187 ? 17.856 32.963 -25.271 1.00 78.94 187 PRO A N 1
ATOM 1514 C CA . PRO A 1 187 ? 17.966 34.087 -26.197 1.00 78.94 187 PRO A CA 1
ATOM 1515 C C . PRO A 1 187 ? 16.575 34.590 -26.584 1.00 78.94 187 PRO A C 1
ATOM 1517 O O . PRO A 1 187 ? 15.644 33.788 -26.715 1.00 78.94 187 PRO A O 1
ATOM 1520 N N . HIS A 1 188 ? 16.420 35.906 -26.713 1.00 77.56 188 HIS A N 1
ATOM 1521 C CA . HIS A 1 188 ? 15.129 36.490 -27.046 1.00 77.56 188 HIS A CA 1
ATOM 1522 C C . HIS A 1 188 ? 14.673 35.976 -28.426 1.00 77.56 188 HIS A C 1
ATOM 1524 O O . HIS A 1 188 ? 15.432 36.089 -29.388 1.00 77.56 188 HIS A O 1
ATOM 1530 N N . PRO A 1 189 ? 13.459 35.406 -28.552 1.00 75.50 189 PRO A N 1
ATOM 1531 C CA . PRO A 1 189 ? 13.045 34.674 -29.754 1.00 75.50 189 PRO A CA 1
ATOM 1532 C C . PRO A 1 189 ? 12.926 35.555 -31.003 1.00 75.50 189 PRO A C 1
ATOM 1534 O O . PRO A 1 189 ? 12.947 35.037 -32.112 1.00 75.50 189 PRO A O 1
ATOM 1537 N N . LEU A 1 190 ? 12.805 36.873 -30.819 1.00 77.50 190 LEU A N 1
ATOM 1538 C CA . LEU A 1 190 ? 12.619 37.840 -31.903 1.00 77.50 190 LEU A CA 1
ATOM 1539 C C . LEU A 1 190 ? 13.909 38.548 -32.349 1.00 77.50 190 LEU A C 1
ATOM 1541 O O . LEU A 1 190 ? 13.973 38.965 -33.495 1.00 77.50 190 LEU A O 1
ATOM 1545 N N . HIS A 1 191 ? 14.931 38.692 -31.491 1.00 71.62 191 HIS A N 1
ATOM 1546 C CA . HIS A 1 191 ? 16.189 39.357 -31.866 1.00 71.62 191 HIS A CA 1
ATOM 1547 C C . HIS A 1 191 ? 17.361 38.958 -30.948 1.00 71.62 191 HIS A C 1
ATOM 1549 O O . HIS A 1 191 ? 17.218 39.038 -29.728 1.00 71.62 191 HIS A O 1
ATOM 1555 N N . PRO A 1 192 ? 18.552 38.642 -31.494 1.00 72.56 192 PRO A N 1
ATOM 1556 C CA . PRO A 1 192 ? 19.740 38.286 -30.706 1.00 72.56 192 PRO A CA 1
ATOM 1557 C C . PRO A 1 192 ? 20.295 39.397 -29.796 1.00 72.56 192 PRO A C 1
ATOM 1559 O O . PRO A 1 192 ? 21.060 39.096 -28.887 1.00 72.56 192 PRO A O 1
ATOM 1562 N N . GLY A 1 193 ? 19.929 40.664 -30.033 1.00 75.00 193 GLY A N 1
ATOM 1563 C CA . GLY A 1 193 ? 20.369 41.820 -29.236 1.00 75.00 193 GLY A CA 1
ATOM 1564 C C . GLY A 1 193 ? 19.426 42.219 -28.095 1.00 75.00 193 GLY A C 1
ATOM 1565 O O . GLY A 1 193 ? 19.753 43.113 -27.321 1.00 75.00 193 GLY A O 1
ATOM 1566 N N . LEU A 1 194 ? 18.255 41.580 -27.982 1.00 76.88 194 LEU A N 1
ATOM 1567 C CA . LEU A 1 194 ? 17.298 41.854 -26.908 1.00 76.88 194 LEU A CA 1
ATOM 1568 C C . LEU A 1 194 ? 17.641 41.054 -25.640 1.00 76.88 194 LEU A C 1
ATOM 1570 O O . LEU A 1 194 ? 18.200 39.955 -25.730 1.00 76.88 194 LEU A O 1
ATOM 1574 N N . PRO A 1 195 ? 17.287 41.570 -24.446 1.00 79.56 195 PRO A N 1
ATOM 1575 C CA . PRO A 1 195 ? 17.560 40.884 -23.193 1.00 79.56 195 PRO A CA 1
ATOM 1576 C C . PRO A 1 195 ? 16.936 39.478 -23.188 1.00 79.56 195 PRO A C 1
ATOM 1578 O O . PRO A 1 195 ? 15.799 39.294 -23.630 1.00 79.56 195 PRO A O 1
ATOM 1581 N N . PRO A 1 196 ? 17.664 38.462 -22.691 1.00 79.56 196 PRO A N 1
ATOM 1582 C CA . PRO A 1 196 ? 17.210 37.083 -22.738 1.00 79.56 196 PRO A CA 1
ATOM 1583 C C . PRO A 1 196 ? 15.934 36.882 -21.917 1.00 79.56 196 PRO A C 1
ATOM 1585 O O . PRO A 1 196 ? 15.815 37.350 -20.781 1.00 79.56 196 PRO A O 1
ATOM 1588 N N . VAL A 1 197 ? 14.997 36.121 -22.478 1.00 82.94 197 VAL A N 1
ATOM 1589 C CA . VAL A 1 197 ? 13.710 35.821 -21.848 1.00 82.94 197 VAL A CA 1
ATOM 1590 C C . VAL A 1 197 ? 13.909 34.733 -20.798 1.00 82.94 197 VAL A C 1
ATOM 1592 O O . VAL A 1 197 ? 14.547 33.704 -21.047 1.00 82.94 197 VAL A O 1
ATOM 1595 N N . ARG A 1 198 ? 13.348 34.939 -19.604 1.00 82.06 198 ARG A N 1
ATOM 1596 C CA . ARG A 1 198 ? 13.275 33.887 -18.585 1.00 82.06 198 ARG A CA 1
ATOM 1597 C C . ARG A 1 198 ? 12.194 32.888 -18.984 1.00 82.06 198 ARG A C 1
ATOM 1599 O O . ARG A 1 198 ? 11.016 33.223 -19.011 1.00 82.06 198 ARG A O 1
ATOM 1606 N N . VAL A 1 199 ? 12.599 31.658 -19.263 1.00 83.38 199 VAL A N 1
ATOM 1607 C CA . VAL A 1 199 ? 11.703 30.536 -19.529 1.00 83.38 199 VAL A CA 1
ATOM 1608 C C . VAL A 1 199 ? 11.706 29.621 -18.315 1.00 83.38 199 VAL A C 1
ATOM 1610 O O . VAL A 1 199 ? 12.753 29.137 -17.878 1.00 83.38 199 VAL A O 1
ATOM 1613 N N . VAL A 1 200 ? 10.515 29.395 -17.770 1.00 84.50 200 VAL A N 1
ATOM 1614 C CA . VAL A 1 200 ? 10.278 28.401 -16.729 1.00 84.50 200 VAL A CA 1
ATOM 1615 C C . VAL A 1 200 ? 9.967 27.080 -17.415 1.00 84.50 200 VAL A C 1
ATOM 1617 O O . VAL A 1 200 ? 8.993 26.968 -18.153 1.00 84.50 200 VAL A O 1
ATOM 1620 N N . GLU A 1 201 ? 10.789 26.072 -17.169 1.00 85.56 201 GLU A N 1
ATOM 1621 C CA . GLU A 1 201 ? 10.534 24.708 -17.614 1.00 85.56 201 GLU A CA 1
ATOM 1622 C C . GLU A 1 201 ? 10.208 23.844 -16.389 1.00 85.56 201 GLU A C 1
ATOM 1624 O O . GLU A 1 201 ? 10.915 23.864 -15.376 1.00 85.56 201 GLU A O 1
ATOM 1629 N N . GLU A 1 202 ? 9.128 23.073 -16.489 1.00 86.38 202 GLU A N 1
ATOM 1630 C CA . GLU A 1 202 ? 8.678 22.154 -15.449 1.00 86.38 202 GLU A CA 1
ATOM 1631 C C . GLU A 1 202 ? 8.658 20.721 -15.979 1.00 86.38 202 GLU A C 1
ATOM 1633 O O . GLU A 1 202 ? 8.284 20.455 -17.124 1.00 86.38 202 GLU A O 1
ATOM 1638 N N . LYS A 1 203 ? 9.074 19.771 -15.140 1.00 86.69 203 LYS A N 1
ATOM 1639 C CA . LYS A 1 203 ? 9.002 18.349 -15.468 1.00 86.69 203 LYS A CA 1
ATOM 1640 C C . LYS A 1 203 ? 8.529 17.522 -14.288 1.00 86.69 203 LYS A C 1
ATOM 1642 O O . LYS A 1 203 ? 8.974 17.691 -13.149 1.00 86.69 203 LYS A O 1
ATOM 1647 N N . HIS A 1 204 ? 7.671 16.562 -14.613 1.00 85.81 204 HIS A N 1
ATOM 1648 C CA . HIS A 1 204 ? 7.062 15.638 -13.670 1.00 85.81 204 HIS A CA 1
ATOM 1649 C C . HIS A 1 204 ? 7.538 14.211 -13.933 1.00 85.81 204 HIS A C 1
ATOM 1651 O O . HIS A 1 204 ? 7.507 13.727 -15.066 1.00 85.81 204 HIS A O 1
ATOM 1657 N N . TRP A 1 205 ? 7.940 13.505 -12.879 1.00 84.44 205 TRP A N 1
ATOM 1658 C CA . TRP A 1 205 ? 8.307 12.092 -12.958 1.00 84.44 205 TRP A CA 1
ATOM 1659 C C . TRP A 1 205 ? 7.471 11.267 -11.996 1.00 84.44 205 TRP A C 1
ATOM 1661 O O . TRP A 1 205 ? 7.613 11.408 -10.785 1.00 84.44 205 TRP A O 1
ATOM 1671 N N . TYR A 1 206 ? 6.667 10.347 -12.526 1.00 85.44 206 TYR A N 1
ATOM 1672 C CA . TYR A 1 206 ? 5.837 9.443 -11.731 1.00 85.44 206 TYR A CA 1
ATOM 1673 C C . TYR A 1 206 ? 6.353 8.002 -11.825 1.00 85.44 206 TYR A C 1
ATOM 1675 O O . TYR A 1 206 ? 6.343 7.413 -12.912 1.00 85.44 206 TYR A O 1
ATOM 1683 N N . PRO A 1 207 ? 6.792 7.391 -10.708 1.00 83.69 207 PRO A N 1
ATOM 1684 C CA . PRO A 1 207 ? 7.142 5.978 -10.700 1.00 83.69 207 PRO A CA 1
ATOM 1685 C C . PRO A 1 207 ? 5.918 5.116 -11.030 1.00 83.69 207 PRO A C 1
ATOM 1687 O O . PRO A 1 207 ? 4.802 5.384 -10.579 1.00 83.69 207 PRO A O 1
ATOM 1690 N N . LYS A 1 208 ? 6.121 4.056 -11.818 1.00 85.12 208 LYS A N 1
ATOM 1691 C CA . LYS A 1 208 ? 5.031 3.146 -12.194 1.00 85.12 208 LYS A CA 1
ATOM 1692 C C . LYS A 1 208 ? 4.590 2.319 -10.981 1.00 85.12 208 LYS A C 1
ATOM 1694 O O . LYS A 1 208 ? 5.362 1.516 -10.466 1.00 85.12 208 LYS A O 1
ATOM 1699 N N . SER A 1 209 ? 3.319 2.439 -10.601 1.00 85.69 209 SER A N 1
ATOM 1700 C CA . SER A 1 209 ? 2.697 1.660 -9.521 1.00 85.69 209 SER A CA 1
ATOM 1701 C C . SER A 1 209 ? 2.263 0.266 -10.010 1.00 85.69 209 SER A C 1
ATOM 1703 O O . SER A 1 209 ? 1.077 -0.001 -10.213 1.00 85.69 209 SER A O 1
ATOM 1705 N N . ARG A 1 210 ? 3.235 -0.616 -10.291 1.00 87.88 210 ARG A N 1
ATOM 1706 C CA . ARG A 1 210 ? 2.997 -2.011 -10.718 1.00 87.88 210 ARG A CA 1
ATOM 1707 C C . ARG A 1 210 ? 4.196 -2.925 -10.449 1.00 87.88 210 ARG A C 1
ATOM 1709 O O . ARG A 1 210 ? 5.322 -2.457 -10.283 1.00 87.88 210 ARG A O 1
ATOM 1716 N N . GLY A 1 211 ? 3.972 -4.236 -10.504 1.00 91.38 211 GLY A N 1
ATOM 1717 C CA . GLY A 1 211 ? 5.039 -5.239 -10.533 1.00 91.38 211 GLY A CA 1
ATOM 1718 C C . GLY A 1 211 ? 5.715 -5.489 -9.180 1.00 91.38 211 GLY A C 1
ATOM 1719 O O . GLY A 1 211 ? 5.119 -5.297 -8.119 1.00 91.38 211 GLY A O 1
ATOM 1720 N N . ARG A 1 212 ? 6.965 -5.975 -9.216 1.00 93.62 212 ARG A N 1
ATOM 1721 C CA . ARG A 1 212 ? 7.704 -6.449 -8.027 1.00 93.62 212 ARG A CA 1
ATOM 1722 C C . ARG A 1 212 ? 7.934 -5.380 -6.956 1.00 93.62 212 ARG A C 1
ATOM 1724 O O . ARG A 1 212 ? 7.973 -5.718 -5.783 1.00 93.62 212 ARG A O 1
ATOM 1731 N N . VAL A 1 213 ? 8.016 -4.104 -7.338 1.00 94.56 213 VAL A N 1
ATOM 1732 C CA . VAL A 1 213 ? 8.187 -2.991 -6.385 1.00 94.56 213 VAL A CA 1
ATOM 1733 C C . VAL A 1 213 ? 7.042 -2.975 -5.367 1.00 94.56 213 VAL A C 1
ATOM 1735 O O . VAL A 1 213 ? 7.293 -2.968 -4.167 1.00 94.56 213 VAL A O 1
ATOM 1738 N N . LEU A 1 214 ? 5.789 -3.074 -5.834 1.00 96.06 214 LEU A N 1
ATOM 1739 C CA . LEU A 1 214 ? 4.617 -3.123 -4.951 1.00 96.06 214 LEU A CA 1
ATOM 1740 C C . LEU A 1 214 ? 4.604 -4.367 -4.057 1.00 96.06 214 LEU A C 1
ATOM 1742 O O . LEU A 1 214 ? 4.117 -4.298 -2.937 1.00 96.06 214 LEU A O 1
ATOM 1746 N N . ARG A 1 215 ? 5.149 -5.492 -4.533 1.00 96.12 215 ARG A N 1
ATOM 1747 C CA . ARG A 1 215 ? 5.218 -6.737 -3.754 1.00 96.12 215 ARG A CA 1
ATOM 1748 C C . ARG A 1 215 ? 6.185 -6.597 -2.580 1.00 96.12 215 ARG A C 1
ATOM 1750 O O . ARG A 1 215 ? 5.835 -7.013 -1.487 1.00 96.12 215 ARG A O 1
ATOM 1757 N N . HIS A 1 216 ? 7.337 -5.954 -2.781 1.00 97.38 216 HIS A N 1
ATOM 1758 C CA . HIS A 1 216 ? 8.271 -5.673 -1.687 1.00 97.38 216 HIS A CA 1
ATOM 1759 C C . HIS A 1 216 ? 7.689 -4.688 -0.671 1.00 97.38 216 HIS A C 1
ATOM 1761 O O . HIS A 1 216 ? 7.720 -4.979 0.515 1.00 97.38 216 HIS A O 1
ATOM 1767 N N . ILE A 1 217 ? 7.087 -3.584 -1.129 1.00 96.94 217 ILE A N 1
ATOM 1768 C CA . ILE A 1 217 ? 6.432 -2.613 -0.233 1.00 96.94 217 ILE A CA 1
ATOM 1769 C C . ILE A 1 217 ? 5.319 -3.291 0.573 1.00 96.94 217 ILE A C 1
ATOM 1771 O O . ILE A 1 217 ? 5.229 -3.116 1.781 1.00 96.94 217 ILE A O 1
ATOM 1775 N N . GLY A 1 218 ? 4.470 -4.074 -0.096 1.00 97.50 218 GLY A N 1
ATOM 1776 C CA . GLY A 1 218 ? 3.371 -4.777 0.556 1.00 97.50 218 GLY A CA 1
ATOM 1777 C C . GLY A 1 218 ? 3.850 -5.859 1.520 1.00 97.50 218 GLY A C 1
ATOM 1778 O O . GLY A 1 218 ? 3.197 -6.079 2.528 1.00 97.50 218 GLY A O 1
ATOM 1779 N N . GLN A 1 219 ? 4.977 -6.519 1.242 1.00 97.75 219 GLN A N 1
ATOM 1780 C CA . GLN A 1 219 ? 5.594 -7.479 2.159 1.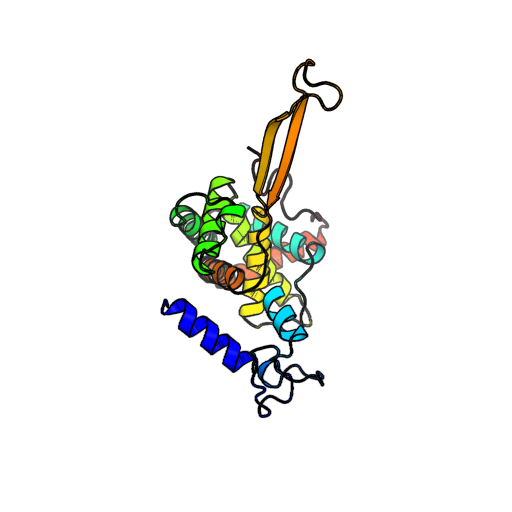00 97.75 219 GLN A CA 1
ATOM 1781 C C . GLN A 1 219 ? 6.170 -6.789 3.400 1.00 97.75 219 GLN A C 1
ATOM 1783 O O . GLN A 1 219 ? 5.923 -7.261 4.503 1.00 97.75 219 GLN A O 1
ATOM 1788 N N . ASP A 1 220 ? 6.889 -5.676 3.225 1.00 98.00 220 ASP A N 1
ATOM 1789 C CA . ASP A 1 220 ? 7.412 -4.890 4.348 1.00 98.00 220 ASP A CA 1
ATOM 1790 C C . ASP A 1 220 ? 6.259 -4.394 5.241 1.00 98.00 220 ASP A C 1
ATOM 1792 O O . ASP A 1 220 ? 6.342 -4.466 6.463 1.00 98.00 220 ASP A O 1
ATOM 1796 N N . LEU A 1 221 ? 5.160 -3.935 4.628 1.00 97.62 221 LEU A N 1
ATOM 1797 C CA . LEU A 1 221 ? 3.981 -3.462 5.352 1.00 97.62 221 LEU A CA 1
ATOM 1798 C C . LEU A 1 221 ? 3.214 -4.599 6.040 1.00 97.62 221 LEU A C 1
ATOM 1800 O O . LEU A 1 221 ? 2.763 -4.413 7.162 1.00 97.62 221 LEU A O 1
ATOM 1804 N N . ALA A 1 222 ? 3.098 -5.767 5.401 1.00 97.62 222 ALA A N 1
ATOM 1805 C CA . ALA A 1 222 ? 2.473 -6.942 6.005 1.00 97.62 222 ALA A CA 1
ATOM 1806 C C . ALA A 1 222 ? 3.174 -7.315 7.317 1.00 97.62 222 ALA A C 1
ATOM 1808 O O . ALA A 1 222 ? 2.529 -7.342 8.354 1.00 97.62 222 ALA A O 1
ATOM 1809 N N . GLY A 1 223 ? 4.502 -7.484 7.293 1.00 97.62 223 GLY A N 1
ATOM 1810 C CA . GLY A 1 223 ? 5.262 -7.826 8.502 1.00 97.62 223 GLY A CA 1
ATOM 1811 C C . GLY A 1 223 ? 5.265 -6.721 9.567 1.00 97.62 223 GLY A C 1
ATOM 1812 O O . GLY A 1 223 ? 5.501 -6.984 10.742 1.00 97.62 223 GLY A O 1
ATOM 1813 N N . ALA A 1 224 ? 4.995 -5.470 9.181 1.00 97.62 224 ALA A N 1
ATOM 1814 C CA . ALA A 1 224 ? 4.846 -4.380 10.138 1.00 97.62 224 ALA A CA 1
ATOM 1815 C C . ALA A 1 224 ? 3.485 -4.391 10.853 1.00 97.62 224 ALA A C 1
ATOM 1817 O O . ALA A 1 224 ? 3.414 -3.938 11.989 1.00 97.62 224 ALA A O 1
ATOM 1818 N N . VAL A 1 225 ? 2.420 -4.866 10.200 1.00 97.88 225 VAL A N 1
ATOM 1819 C CA . VAL A 1 225 ? 1.030 -4.673 10.658 1.00 97.88 225 VAL A CA 1
ATOM 1820 C C . VAL A 1 225 ? 0.324 -5.986 11.013 1.00 97.88 225 VAL A C 1
ATOM 1822 O O . VAL A 1 225 ? -0.722 -5.933 11.648 1.00 97.88 225 VAL A O 1
ATOM 1825 N N . GLU A 1 226 ? 0.873 -7.150 10.653 1.00 96.31 226 GLU A N 1
ATOM 1826 C CA . GLU A 1 226 ? 0.218 -8.458 10.829 1.00 96.31 226 GLU A CA 1
ATOM 1827 C C . GLU A 1 226 ? -0.322 -8.684 12.246 1.00 96.31 226 GLU A C 1
ATOM 1829 O O . GLU A 1 226 ? -1.510 -8.936 12.386 1.00 96.31 226 GLU A O 1
ATOM 1834 N N . LEU A 1 227 ? 0.476 -8.436 13.291 1.00 97.81 227 LEU A N 1
ATOM 1835 C CA . LEU A 1 227 ? 0.035 -8.625 14.679 1.00 97.81 227 LEU A CA 1
ATOM 1836 C C . LEU A 1 227 ? -1.098 -7.666 15.075 1.00 97.81 227 LEU A C 1
ATOM 1838 O O . LEU A 1 227 ? -2.064 -8.068 15.716 1.00 97.81 227 LEU A O 1
ATOM 1842 N N . LEU A 1 228 ? -1.030 -6.399 14.656 1.00 98.19 228 LEU A N 1
ATOM 1843 C CA . LEU A 1 228 ? -2.120 -5.453 14.904 1.00 98.19 228 LEU A CA 1
ATOM 1844 C C . LEU A 1 228 ? -3.406 -5.885 14.189 1.00 98.19 228 LEU A C 1
ATOM 1846 O O . LEU A 1 228 ? -4.490 -5.775 14.758 1.00 98.19 228 LEU A O 1
ATOM 1850 N N . ALA A 1 229 ? -3.300 -6.373 12.952 1.00 97.25 229 ALA A N 1
ATOM 1851 C CA . ALA A 1 229 ? -4.452 -6.889 12.225 1.00 97.25 229 ALA A CA 1
ATOM 1852 C C . ALA A 1 229 ? -5.024 -8.145 12.908 1.00 97.25 229 ALA A C 1
ATOM 1854 O O . ALA A 1 229 ? -6.234 -8.238 13.083 1.00 97.25 229 ALA A O 1
ATOM 1855 N N . ASP A 1 230 ? -4.178 -9.066 13.358 1.00 97.50 230 ASP A N 1
ATOM 1856 C CA . ASP A 1 230 ? -4.624 -10.296 14.012 1.00 97.50 230 ASP A CA 1
ATOM 1857 C C . ASP A 1 230 ? -5.370 -10.015 15.328 1.00 97.50 230 ASP A C 1
ATOM 1859 O O . ASP A 1 230 ? -6.368 -10.672 15.619 1.00 97.50 230 ASP A O 1
ATOM 1863 N N . HIS A 1 231 ? -4.941 -9.003 16.092 1.00 98.00 231 HIS A N 1
ATOM 1864 C CA . HIS A 1 231 ? -5.507 -8.711 17.413 1.00 98.00 231 HIS A CA 1
ATOM 1865 C C . HIS A 1 231 ? -6.616 -7.651 17.436 1.00 98.00 231 HIS A C 1
ATOM 1867 O O . HIS A 1 231 ? -7.465 -7.706 18.321 1.00 98.00 231 HIS A O 1
ATOM 1873 N N . ARG A 1 232 ? -6.616 -6.671 16.520 1.00 97.94 232 ARG A N 1
ATOM 1874 C CA . ARG A 1 232 ? -7.510 -5.491 16.595 1.00 97.94 232 ARG A CA 1
ATOM 1875 C C . ARG A 1 232 ? -8.389 -5.268 15.372 1.00 97.94 232 ARG A C 1
ATOM 1877 O O . ARG A 1 232 ? -9.178 -4.326 15.361 1.00 97.94 232 ARG A O 1
ATOM 1884 N N . LEU A 1 233 ? -8.292 -6.095 14.330 1.00 97.75 233 LEU A N 1
ATOM 1885 C CA . LEU A 1 233 ? -9.037 -5.842 13.093 1.00 97.75 233 LEU A CA 1
ATOM 1886 C C . LEU A 1 233 ? -10.558 -5.833 13.294 1.00 97.75 233 LEU A C 1
ATOM 1888 O O . LEU A 1 233 ? -11.217 -4.971 12.715 1.00 97.75 233 LEU A O 1
ATOM 1892 N N . GLU A 1 234 ? -11.115 -6.745 14.097 1.00 97.94 234 GLU A N 1
ATOM 1893 C CA . GLU A 1 234 ? -12.564 -6.759 14.356 1.00 97.94 234 GLU A CA 1
ATOM 1894 C C . GLU A 1 234 ? -13.018 -5.570 15.209 1.00 97.94 234 GLU A C 1
ATOM 1896 O O . GLU A 1 234 ? -14.067 -4.997 14.916 1.00 97.94 234 GLU A O 1
ATOM 1901 N N . ASP A 1 235 ? -12.214 -5.129 16.181 1.00 97.81 235 ASP A N 1
ATOM 1902 C CA . ASP A 1 235 ? -12.493 -3.924 16.977 1.00 97.81 235 ASP A CA 1
ATOM 1903 C C . ASP A 1 235 ? -12.577 -2.691 16.058 1.00 97.81 235 ASP A C 1
ATOM 1905 O O . ASP A 1 235 ? -13.542 -1.923 16.089 1.00 97.81 235 ASP A O 1
ATOM 1909 N N . ILE A 1 236 ? -11.598 -2.542 15.156 1.00 97.56 236 ILE A N 1
ATOM 1910 C CA . ILE A 1 236 ? -11.540 -1.437 14.189 1.00 97.56 236 ILE A CA 1
ATOM 1911 C C . ILE A 1 236 ? -12.705 -1.515 13.189 1.00 97.56 236 ILE A C 1
ATOM 1913 O O . ILE A 1 236 ? -13.294 -0.492 12.825 1.00 97.56 236 ILE A O 1
ATOM 1917 N N . ARG A 1 237 ? -13.049 -2.721 12.729 1.00 97.44 237 ARG A N 1
ATOM 1918 C CA . ARG A 1 237 ? -14.155 -2.956 11.792 1.00 97.44 237 ARG A CA 1
ATOM 1919 C C . ARG A 1 237 ? -15.509 -2.655 12.429 1.00 97.44 237 ARG A C 1
ATOM 1921 O O . ARG A 1 237 ? -16.346 -2.020 11.787 1.00 97.44 237 ARG A O 1
ATOM 1928 N N . THR A 1 238 ? -15.698 -3.044 13.687 1.00 97.25 238 THR A N 1
ATOM 1929 C CA . THR A 1 238 ? -16.899 -2.732 14.475 1.00 97.25 238 THR A CA 1
ATOM 1930 C C . THR A 1 238 ? -17.036 -1.225 14.654 1.00 97.25 238 THR A C 1
ATOM 1932 O O . THR A 1 238 ? -18.066 -0.662 14.283 1.00 97.25 238 THR A O 1
ATOM 1935 N N . PHE A 1 239 ? -15.956 -0.550 15.061 1.00 96.31 239 PHE A N 1
ATOM 1936 C CA . PHE A 1 239 ? -15.907 0.910 15.157 1.00 96.31 239 PHE A CA 1
ATOM 1937 C C . PHE A 1 239 ? -16.271 1.601 13.834 1.00 96.31 239 PHE A C 1
ATOM 1939 O O . PHE A 1 239 ? -17.040 2.563 13.812 1.00 96.31 239 PHE A O 1
ATOM 1946 N N . LYS A 1 240 ? -15.760 1.104 12.699 1.00 95.19 240 LYS A N 1
ATOM 1947 C CA . LYS A 1 240 ? -16.144 1.602 11.369 1.00 95.19 240 LYS A CA 1
ATOM 1948 C C . LYS A 1 240 ? -17.645 1.429 11.126 1.00 95.19 240 LYS A C 1
ATOM 1950 O O . LYS A 1 240 ? -18.286 2.361 10.652 1.00 95.19 240 LYS A O 1
ATOM 1955 N N . GLY A 1 241 ? -18.202 0.258 11.434 1.00 94.25 241 GLY A N 1
ATOM 1956 C CA . GLY A 1 241 ? -19.628 -0.026 11.262 1.00 94.25 241 GLY A CA 1
ATOM 1957 C C . GLY A 1 241 ? -20.527 0.899 12.087 1.00 94.25 241 GLY A C 1
ATOM 1958 O O . GLY A 1 241 ? -21.521 1.408 11.574 1.00 94.25 241 GLY A O 1
ATOM 1959 N N . GLU A 1 242 ? -20.165 1.168 13.340 1.00 93.75 242 GLU A N 1
ATOM 1960 C CA . GLU A 1 242 ? -20.866 2.129 14.204 1.00 93.75 242 GLU A CA 1
ATOM 1961 C C . GLU A 1 242 ? -20.779 3.551 13.652 1.00 93.75 242 GLU A C 1
ATOM 1963 O O . GLU A 1 242 ? -21.785 4.253 13.538 1.00 93.75 242 GLU A O 1
ATOM 1968 N N . ARG A 1 243 ? -19.584 3.956 1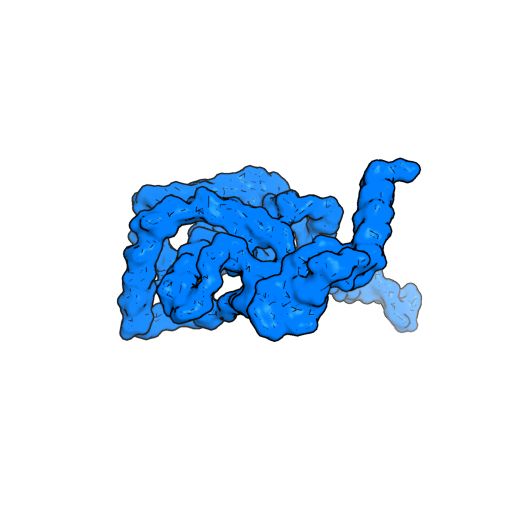3.223 1.00 90.00 243 ARG A N 1
ATOM 1969 C CA . ARG A 1 243 ? -19.345 5.266 12.622 1.00 90.00 243 ARG A CA 1
ATOM 1970 C C . ARG A 1 243 ? -20.172 5.497 11.354 1.00 90.00 243 ARG A C 1
ATOM 1972 O O . ARG A 1 243 ? -20.686 6.601 11.150 1.00 90.00 243 ARG A O 1
ATOM 1979 N N . ASP A 1 244 ? -20.300 4.475 10.513 1.00 87.88 244 ASP A N 1
ATOM 1980 C CA . ASP A 1 244 ? -21.087 4.536 9.282 1.00 87.88 244 ASP A CA 1
ATOM 1981 C C . ASP A 1 244 ? -22.582 4.706 9.566 1.00 87.88 244 ASP A C 1
ATOM 1983 O O . ASP A 1 244 ? -23.232 5.503 8.890 1.00 87.88 244 ASP A O 1
ATOM 1987 N N . LYS A 1 245 ? -23.116 4.037 10.600 1.00 89.75 245 LYS A N 1
ATOM 1988 C CA . LYS A 1 245 ? -24.514 4.216 11.041 1.00 89.75 245 LYS A CA 1
ATOM 1989 C C . LYS A 1 245 ? -24.808 5.659 11.456 1.00 89.75 245 LYS A C 1
ATOM 1991 O O . LYS A 1 245 ? -25.915 6.139 11.246 1.00 89.75 245 LYS A O 1
ATOM 1996 N N . LEU A 1 246 ? -23.814 6.355 12.007 1.00 85.94 246 LEU A N 1
ATOM 1997 C CA . LEU A 1 246 ? -23.923 7.761 12.401 1.00 85.94 246 LEU A CA 1
ATOM 1998 C C . LEU A 1 246 ? -23.780 8.740 11.218 1.00 85.94 246 LEU A C 1
ATOM 2000 O O . LEU A 1 246 ? -23.953 9.941 11.404 1.00 85.94 246 LEU A O 1
ATOM 2004 N N . GLY A 1 247 ? -23.416 8.273 10.015 1.00 79.50 247 GLY A N 1
ATOM 2005 C CA . GLY A 1 247 ? -23.223 9.130 8.836 1.00 79.50 247 GLY A CA 1
ATOM 2006 C C . GLY A 1 247 ? -22.020 10.082 8.927 1.00 79.50 247 GLY A C 1
ATOM 2007 O O . GLY A 1 247 ? -21.947 11.075 8.209 1.00 79.50 247 GLY A O 1
ATOM 2008 N N . THR A 1 248 ? -21.054 9.803 9.807 1.00 68.19 248 THR A N 1
ATOM 2009 C CA . THR A 1 248 ? -19.950 10.726 10.156 1.00 68.19 248 THR A CA 1
ATOM 2010 C C . THR A 1 248 ? -18.669 10.530 9.325 1.00 68.19 248 THR A C 1
ATOM 2012 O O . THR A 1 248 ? -17.574 10.967 9.713 1.00 68.19 248 THR A O 1
ATOM 2015 N N . TYR A 1 249 ? -18.743 9.842 8.183 1.00 71.50 249 TYR A N 1
ATOM 2016 C CA . TYR A 1 249 ? -17.585 9.615 7.312 1.00 71.50 249 TYR A CA 1
ATOM 2017 C C . TYR A 1 249 ? -17.539 10.606 6.148 1.00 71.50 249 TYR A C 1
ATOM 2019 O O . TYR A 1 249 ? -18.554 11.105 5.668 1.00 71.50 249 TYR A O 1
ATOM 2027 N N . THR A 1 250 ? -16.328 10.912 5.686 1.00 74.38 250 THR A N 1
ATOM 2028 C CA . THR A 1 250 ? -16.119 11.772 4.518 1.00 74.38 250 THR A CA 1
ATOM 2029 C C . THR A 1 250 ? -15.523 10.960 3.375 1.00 74.38 250 THR A C 1
ATOM 2031 O O . THR A 1 250 ? -14.934 9.899 3.570 1.00 74.38 250 THR A O 1
ATOM 2034 N N . SER A 1 251 ? -15.626 11.470 2.146 1.00 76.06 251 SER A N 1
ATOM 2035 C CA . SER A 1 251 ? -14.921 10.883 0.997 1.00 76.06 251 SER A CA 1
ATOM 2036 C C . SER A 1 251 ? -13.396 11.064 1.083 1.00 76.06 251 SER A C 1
ATOM 2038 O O . SER A 1 251 ? -12.656 10.465 0.296 1.00 76.06 251 SER A O 1
ATOM 2040 N N . SER A 1 252 ? -12.915 11.870 2.040 1.00 82.00 252 SER A N 1
ATOM 2041 C CA . SER A 1 252 ? -11.496 12.091 2.296 1.00 82.00 252 SER A CA 1
ATOM 2042 C C . SER A 1 252 ? -10.870 10.873 2.985 1.00 82.00 252 SER A C 1
ATOM 2044 O O . SER A 1 252 ? -11.414 10.368 3.963 1.00 82.00 252 SER A O 1
ATOM 2046 N N . PRO A 1 253 ? -9.682 10.426 2.546 1.00 79.69 253 PRO A N 1
ATOM 2047 C CA . PRO A 1 253 ? -8.960 9.342 3.210 1.00 79.69 253 PRO A CA 1
ATOM 2048 C C . PRO A 1 253 ? -8.440 9.689 4.611 1.00 79.69 253 PRO A C 1
ATOM 2050 O O . PRO A 1 253 ? -7.951 8.795 5.300 1.00 79.69 253 PRO A O 1
ATOM 2053 N N . TYR A 1 254 ? -8.486 10.965 5.003 1.00 83.75 254 TYR A N 1
ATOM 2054 C CA . TYR A 1 254 ? -7.951 11.466 6.266 1.00 83.75 254 TYR A CA 1
ATOM 2055 C C . TYR A 1 254 ? -8.997 12.323 7.000 1.00 83.75 254 TYR A C 1
ATOM 2057 O O . TYR A 1 254 ? -9.780 13.021 6.341 1.00 83.75 254 TYR A O 1
ATOM 2065 N N . PRO A 1 255 ? -9.024 12.290 8.347 1.00 78.50 255 PRO A N 1
ATOM 2066 C CA . PRO A 1 255 ? -9.769 13.241 9.168 1.00 78.50 255 PRO A CA 1
ATOM 2067 C C . PRO A 1 255 ? -9.411 14.692 8.831 1.00 78.50 255 PRO A C 1
ATOM 2069 O O . PRO A 1 255 ? -8.332 14.972 8.305 1.00 78.50 255 PRO A O 1
ATOM 2072 N N . LYS A 1 256 ? -10.314 15.629 9.148 1.00 73.19 256 LYS A N 1
ATOM 2073 C CA . LYS A 1 256 ? -10.030 17.065 9.002 1.00 73.19 256 LYS A CA 1
ATOM 2074 C C . LYS A 1 256 ? -8.753 17.417 9.782 1.00 73.19 256 LYS A C 1
ATOM 2076 O O . LYS A 1 256 ? -8.569 16.942 10.895 1.00 73.19 256 LYS A O 1
ATOM 2081 N N . GLY A 1 257 ? -7.873 18.215 9.176 1.00 69.75 257 GLY A N 1
ATOM 2082 C CA . GLY A 1 257 ? -6.586 18.613 9.764 1.00 69.75 257 GLY A CA 1
ATOM 2083 C C . GLY A 1 257 ? -5.430 17.631 9.536 1.00 69.75 257 GLY A C 1
ATOM 2084 O O . GLY A 1 257 ? -4.278 18.029 9.669 1.00 69.75 257 GLY A O 1
ATOM 2085 N N . VAL A 1 258 ? -5.696 16.389 9.114 1.00 73.94 258 VAL A N 1
ATOM 2086 C CA . VAL A 1 258 ? -4.639 15.420 8.787 1.00 73.94 258 VAL A CA 1
ATOM 2087 C C . VAL A 1 258 ? -4.336 15.466 7.292 1.00 73.94 258 VAL A C 1
ATOM 2089 O O . VAL A 1 258 ? -5.186 15.156 6.454 1.00 73.94 258 VAL A O 1
ATOM 2092 N N . VAL A 1 259 ? -3.102 15.824 6.941 1.00 69.62 259 VAL A N 1
ATOM 2093 C CA . VAL A 1 259 ? -2.608 15.800 5.559 1.00 69.62 259 VAL A CA 1
ATOM 2094 C C . VAL A 1 259 ? -1.646 14.637 5.345 1.00 69.62 259 VAL A C 1
ATOM 2096 O O . VAL A 1 259 ? -0.863 14.284 6.217 1.00 69.62 259 VAL A O 1
ATOM 2099 N N . ALA A 1 260 ? -1.682 14.039 4.150 1.00 64.19 260 ALA A N 1
ATOM 2100 C CA . ALA A 1 260 ? -0.765 12.952 3.794 1.00 64.19 260 ALA A CA 1
ATOM 2101 C C . ALA A 1 260 ? 0.701 13.387 3.732 1.00 64.19 260 ALA A C 1
ATOM 2103 O O . ALA A 1 260 ? 1.583 12.547 3.838 1.00 64.19 260 ALA A O 1
ATOM 2104 N N . ARG A 1 261 ? 0.936 14.664 3.429 1.00 67.31 261 ARG A N 1
ATOM 2105 C CA . ARG A 1 261 ? 2.247 15.272 3.220 1.00 67.31 261 ARG A CA 1
ATOM 2106 C C . ARG A 1 261 ? 2.158 16.738 3.614 1.00 67.31 261 ARG A C 1
ATOM 2108 O O . ARG A 1 261 ? 1.231 17.422 3.165 1.00 67.31 261 ARG A O 1
ATOM 2115 N N . THR A 1 262 ? 3.128 17.220 4.370 1.00 59.28 262 THR A N 1
ATOM 2116 C CA . THR A 1 262 ? 3.379 18.655 4.493 1.00 59.28 262 THR A CA 1
ATOM 2117 C C . THR A 1 262 ? 4.003 19.096 3.166 1.00 59.28 262 THR A C 1
ATOM 2119 O O . THR A 1 262 ? 4.9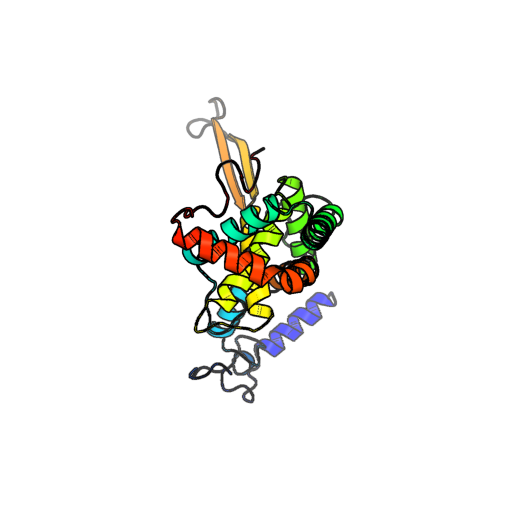32 18.450 2.671 1.00 59.28 262 THR A O 1
ATOM 2122 N N . ARG A 1 263 ? 3.433 20.102 2.486 1.00 50.19 263 ARG A N 1
ATOM 2123 C CA . ARG A 1 263 ? 4.122 20.680 1.319 1.00 50.19 263 ARG A CA 1
ATOM 2124 C C . ARG A 1 263 ? 5.355 21.414 1.866 1.00 50.19 263 ARG A C 1
ATOM 2126 O O . ARG A 1 263 ? 5.154 22.202 2.786 1.00 50.19 263 ARG A O 1
ATOM 2133 N N . PRO A 1 264 ? 6.572 21.130 1.370 1.00 46.56 264 PRO A N 1
ATOM 2134 C CA . PRO A 1 264 ? 7.715 21.984 1.660 1.00 46.56 264 PRO A CA 1
ATOM 2135 C C . PRO A 1 264 ? 7.498 23.382 1.078 1.00 46.56 264 PRO A C 1
ATOM 2137 O O . PRO A 1 264 ? 6.733 23.493 0.085 1.00 46.56 264 PRO A O 1
#

pLDDT: mean 90.42, std 8.58, range [46.56, 98.44]

Radius of gyration: 22.74 Å; chains: 1; bounding box: 55×69×56 Å